Protein 7MIE (pdb70)

Organism: Borreliella burgdorferi (strain ATCC 35210 / DSM 4680 / CIP 102532 / B31) (NCBI:txid224326)

InterPro domains:
  IPR046853 PilZN3 domain [PF20424] (5-139)

B-factor: mean 35.63, std 13.35, range [17.63, 86.75]

Sequence (242 aa):
LLSRKIRDYGAKYRGKEIKMSTEINSSFLNLRNTIEMRIGSYTAFGVIYSISMDSLKLIFQEDTVLPALAKNKNLGSSIQLKKNSDSKSSAAFFPFLSVKLLSASSAYSSLNKEYNLLLTLEFLSPAPEEIAIKVGKLLDLKLGQNQRIHERIIIDKDSIRKLKIDSDKAFIKFNGAKHKCLIKDLSYGGALVISSAIDLIFSFEFIEIFIEGKSKSLSVVFALGIAFDEDKIPLEYTMLIHDYFN

Structure (mmCIF, N/CA/C/O backbone):
data_7MIE
#
_entry.id   7MIE
#
_cell.length_a   63.699
_cell.length_b   36.861
_cell.length_c   64.905
_cell.angle_alpha   90.000
_cell.angle_beta   113.900
_cell.angle_gamma   90.000
#
_symmetry.space_group_name_H-M   'P 1 21 1'
#
loop_
_entity.id
_entity.type
_entity.pdbx_description
1 polymer PlzA
2 non-polymer "9,9'-[(2R,3R,3aS,5S,7aR,9R,10R,10aS,12S,14aR)-3,5,10,12-tetrahydroxy-5,12-dioxidooctahydro-2H,7H-difuro[3,2-d:3',2'-j][1,3,7,9,2,8]tetraoxadiphosphacyclododecine-2,9-diyl]bis(2-amino-1,9-dihydro-6H-purin-6-one)"
3 non-polymer 'CHLORIDE ION'
4 non-polymer DI(HYDROXYETHYL)ETHER
5 non-polymer 1,2-ETHANEDIOL
6 water water
#
loop_
_atom_site.group_PDB
_atom_site.id
_atom_site.type_symbol
_atom_site.label_atom_id
_atom_site.label_alt_id
_atom_site.label_comp_id
_atom_site.label_asym_id
_atom_site.label_entity_id
_atom_site.label_seq_id
_atom_site.pdbx_PDB_ins_code
_atom_site.Cartn_x
_atom_site.Cartn_y
_atom_site.Cartn_z
_atom_site.occupancy
_atom_site.B_iso_or_equiv
_atom_site.auth_seq_id
_atom_site.auth_comp_id
_atom_site.auth_asym_id
_atom_site.auth_atom_id
_atom_site.pdbx_PDB_model_num
ATOM 1 N N . LEU A 1 25 ? 15.714 2.421 49.583 1.00 54.25 2 LEU A N 1
ATOM 2 C CA . LEU A 1 25 ? 16.973 2.271 48.770 1.00 56.94 2 LEU A CA 1
ATOM 3 C C . LEU A 1 25 ? 16.599 1.822 47.356 1.00 53.44 2 LEU A C 1
ATOM 4 O O . LEU A 1 25 ? 16.829 2.541 46.385 1.00 46.84 2 LEU A O 1
ATOM 9 N N . LEU A 1 26 ? 16.029 0.615 47.251 1.00 53.60 3 LEU A N 1
ATOM 10 C CA . LEU A 1 26 ? 15.397 0.189 46.011 1.00 46.93 3 LEU A CA 1
ATOM 11 C C . LEU A 1 26 ? 14.177 1.073 45.760 1.00 44.29 3 LEU A C 1
ATOM 12 O O . LEU A 1 26 ? 13.983 1.560 44.643 1.00 38.08 3 LEU A O 1
ATOM 17 N N . SER A 1 27 ? 13.386 1.285 46.826 1.00 39.72 4 SER A N 1
ATOM 18 C CA . SER A 1 27 ? 12.252 2.194 46.822 1.00 40.52 4 SER A CA 1
ATOM 19 C C . SER A 1 27 ? 12.681 3.586 46.367 1.00 36.49 4 SER A C 1
ATOM 20 O O . SER A 1 27 ? 11.968 4.236 45.594 1.00 36.18 4 SER A O 1
ATOM 23 N N . ARG A 1 28 ? 13.851 4.005 46.854 1.00 34.66 5 ARG A N 1
ATOM 24 C CA . ARG A 1 28 ? 14.332 5.342 46.566 1.00 34.87 5 ARG A CA 1
ATOM 25 C C . ARG A 1 28 ? 14.711 5.445 45.098 1.00 31.79 5 ARG A C 1
ATOM 26 O O . ARG A 1 28 ? 14.366 6.429 44.461 1.00 29.89 5 ARG A O 1
ATOM 34 N N . LYS A 1 29 ? 15.433 4.436 44.592 1.00 30.41 6 LYS A N 1
ATOM 35 C CA . LYS A 1 29 ? 15.791 4.403 43.186 1.00 28.57 6 LYS A CA 1
ATOM 36 C C . LYS A 1 29 ? 14.542 4.402 42.321 1.00 25.73 6 LYS A C 1
ATOM 37 O O . LYS A 1 29 ? 14.518 5.084 41.301 1.00 25.81 6 LYS A O 1
ATOM 43 N N . ILE A 1 30 ? 13.499 3.663 42.735 1.00 25.58 7 ILE A N 1
ATOM 44 C CA . ILE A 1 30 ? 12.271 3.622 41.941 1.00 25.73 7 ILE A CA 1
ATOM 45 C C . ILE A 1 30 ? 11.562 4.978 41.938 1.00 24.42 7 ILE A C 1
ATOM 46 O O . ILE A 1 30 ? 11.065 5.388 40.895 1.00 26.15 7 ILE A O 1
ATOM 51 N N . ARG A 1 31 ? 11.593 5.705 43.067 1.00 26.32 8 ARG A N 1
ATOM 52 C CA . ARG A 1 31 ? 11.041 7.059 43.147 1.00 28.48 8 ARG A CA 1
ATOM 53 C C . ARG A 1 31 ? 11.813 8.013 42.228 1.00 27.35 8 ARG A C 1
ATOM 54 O O . ARG A 1 31 ? 11.197 8.824 41.533 1.00 27.25 8 ARG A O 1
ATOM 62 N N . ASP A 1 32 ? 13.154 7.902 42.211 1.00 25.14 9 ASP A N 1
ATOM 63 C CA . ASP A 1 32 ? 13.967 8.733 41.312 1.00 25.82 9 ASP A CA 1
ATOM 64 C C . ASP A 1 32 ? 13.619 8.462 39.845 1.00 23.94 9 ASP A C 1
ATOM 65 O O . ASP A 1 32 ? 13.445 9.371 39.042 1.00 25.29 9 ASP A O 1
ATOM 70 N N . TYR A 1 33 ? 13.475 7.175 39.468 1.00 22.98 10 TYR A N 1
ATOM 71 C CA . TYR A 1 33 ? 13.123 6.846 38.099 1.00 23.22 10 TYR A CA 1
ATOM 72 C C . TYR A 1 33 ? 11.722 7.343 37.728 1.00 23.07 10 TYR A C 1
ATOM 73 O O . TYR A 1 33 ? 11.526 7.808 36.615 1.00 22.92 10 TYR A O 1
ATOM 82 N N . GLY A 1 34 ? 10.765 7.266 38.665 1.00 24.11 11 GLY A N 1
ATOM 83 C CA . GLY A 1 34 ? 9.411 7.802 38.530 1.00 25.05 11 GLY A CA 1
ATOM 84 C C . GLY A 1 34 ? 9.400 9.279 38.151 1.00 27.33 11 GLY A C 1
ATOM 85 O O . GLY A 1 34 ? 8.683 9.708 37.230 1.00 27.40 11 GLY A O 1
ATOM 86 N N . ALA A 1 35 ? 10.277 10.037 38.820 1.00 25.80 12 ALA A N 1
ATOM 87 C CA . ALA A 1 35 ? 10.337 11.477 38.568 1.00 26.06 12 ALA A CA 1
ATOM 88 C C . ALA A 1 35 ? 11.028 11.741 37.241 1.00 26.52 12 ALA A C 1
ATOM 89 O O . ALA A 1 35 ? 10.540 12.509 36.423 1.00 29.76 12 ALA A O 1
ATOM 91 N N . LYS A 1 36 ? 12.144 11.048 37.000 1.00 25.35 13 LYS A N 1
ATOM 92 C CA . LYS A 1 36 ? 12.974 11.267 35.829 1.00 26.07 13 LYS A CA 1
ATOM 93 C C . LYS A 1 36 ? 12.197 10.926 34.561 1.00 27.76 13 LYS A C 1
ATOM 94 O O . LYS A 1 36 ? 12.367 11.598 33.546 1.00 28.24 13 LYS A O 1
ATOM 100 N N . TYR A 1 37 ? 11.360 9.878 34.622 1.00 26.27 14 TYR A N 1
ATOM 101 C CA . TYR A 1 37 ? 10.773 9.320 33.396 1.00 25.73 14 TYR A CA 1
ATOM 102 C C . TYR A 1 37 ? 9.270 9.517 33.328 1.00 27.38 14 TYR A C 1
ATOM 103 O O . TYR A 1 37 ? 8.540 8.758 32.668 1.00 25.93 14 TYR A O 1
ATOM 112 N N . ARG A 1 38 ? 8.795 10.561 34.002 1.00 29.20 15 ARG A N 1
ATOM 113 C CA . ARG A 1 38 ? 7.370 10.843 33.970 1.00 30.56 15 ARG A CA 1
ATOM 114 C C . ARG A 1 38 ? 6.976 11.047 32.512 1.00 28.61 15 ARG A C 1
ATOM 115 O O . ARG A 1 38 ? 7.663 11.729 31.743 1.00 29.11 15 ARG A O 1
ATOM 123 N N . GLY A 1 39 ? 5.923 10.323 32.104 1.00 28.09 16 GLY A N 1
ATOM 124 C CA . GLY A 1 39 ? 5.379 10.469 30.767 1.00 27.94 16 GLY A CA 1
ATOM 125 C C . GLY A 1 39 ? 6.034 9.561 29.720 1.00 28.93 16 GLY A C 1
ATOM 126 O O . GLY A 1 39 ? 5.648 9.584 28.548 1.00 30.36 16 GLY A O 1
ATOM 127 N N . LYS A 1 40 ? 7.038 8.778 30.131 1.00 24.30 17 LYS A N 1
ATOM 128 C CA . LYS A 1 40 ? 7.761 7.926 29.195 1.00 22.78 17 LYS A CA 1
ATOM 129 C C . LYS A 1 40 ? 7.323 6.477 29.335 1.00 22.46 17 LYS A C 1
ATOM 130 O O . LYS A 1 40 ? 6.751 6.118 30.347 1.00 25.30 17 LYS A O 1
ATOM 136 N N . GLU A 1 41 ? 7.535 5.662 28.298 1.00 21.93 18 GLU 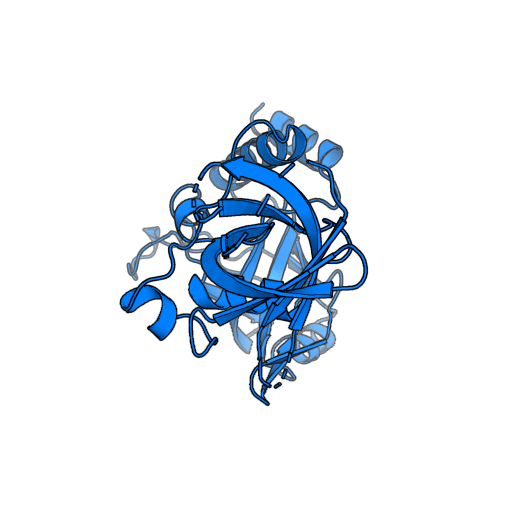A N 1
ATOM 137 C CA . GLU A 1 41 ? 7.034 4.294 28.355 1.00 20.19 18 GLU A CA 1
ATOM 138 C C . GLU A 1 41 ? 7.962 3.346 27.605 1.00 21.63 18 GLU A C 1
ATOM 139 O O . GLU A 1 41 ? 8.744 3.773 26.743 1.00 21.16 18 GLU A O 1
ATOM 145 N N . ILE A 1 42 ? 7.780 2.029 27.854 1.00 19.88 19 ILE A N 1
ATOM 146 C CA . ILE A 1 42 ? 8.440 1.002 27.071 1.00 19.76 19 ILE A CA 1
ATOM 147 C C . ILE A 1 42 ? 7.345 0.143 26.438 1.00 19.12 19 ILE A C 1
ATOM 148 O O . ILE A 1 42 ? 6.505 -0.412 27.150 1.00 20.78 19 ILE A O 1
ATOM 153 N N . LYS A 1 43 ? 7.332 0.109 25.096 1.00 19.31 20 LYS A N 1
ATOM 154 C CA . LYS A 1 43 ? 6.391 -0.743 24.355 1.00 19.57 20 LYS A CA 1
ATOM 155 C C . LYS A 1 43 ? 6.750 -2.213 24.530 1.00 21.16 20 LYS A C 1
ATOM 156 O O . LYS A 1 43 ? 7.920 -2.579 24.569 1.00 21.57 20 LYS A O 1
ATOM 162 N N . MET A 1 44 ? 5.718 -3.089 24.598 1.00 20.55 21 MET A N 1
ATOM 163 C CA . MET A 1 44 ? 5.974 -4.494 24.889 1.00 21.37 21 MET A CA 1
ATOM 164 C C . MET A 1 44 ? 6.368 -5.277 23.634 1.00 22.08 21 MET A C 1
ATOM 165 O O . MET A 1 44 ? 5.896 -5.013 22.525 1.00 23.74 21 MET A O 1
ATOM 170 N N . SER A 1 45 ? 7.277 -6.244 23.825 1.00 20.61 22 SER A N 1
ATOM 171 C CA . SER A 1 45 ? 7.675 -7.224 22.815 1.00 22.24 22 SER A CA 1
ATOM 172 C C . SER A 1 45 ? 8.072 -8.496 23.559 1.00 23.48 22 SER A C 1
ATOM 173 O O . SER A 1 45 ? 8.212 -8.476 24.790 1.00 24.67 22 SER A O 1
ATOM 176 N N . THR A 1 46 ? 8.235 -9.599 22.815 1.00 23.85 23 THR A N 1
ATOM 177 C CA . THR A 1 46 ? 8.567 -10.892 23.395 1.00 24.99 23 THR A CA 1
ATOM 178 C C . THR A 1 46 ? 9.767 -10.788 24.345 1.00 24.30 23 THR A C 1
ATOM 179 O O . THR A 1 46 ? 9.719 -11.307 25.474 1.00 23.85 23 THR A O 1
ATOM 183 N N . GLU A 1 47 ? 10.854 -10.153 23.879 1.00 25.24 24 GLU A N 1
ATOM 184 C CA . GLU A 1 47 ? 12.056 -10.039 24.686 1.00 26.11 24 GLU A CA 1
ATOM 185 C C . GLU A 1 47 ? 11.843 -9.181 25.939 1.00 25.43 24 GLU A C 1
ATOM 186 O O . GLU A 1 47 ? 12.439 -9.492 26.972 1.00 25.03 24 GLU A O 1
ATOM 192 N N . ILE A 1 48 ? 11.006 -8.138 25.861 1.00 23.27 25 ILE A N 1
ATOM 193 C CA . ILE A 1 48 ? 10.725 -7.327 27.040 1.00 24.03 25 ILE A CA 1
ATOM 194 C C . ILE A 1 48 ? 9.947 -8.162 28.064 1.00 23.08 25 ILE A C 1
ATOM 195 O O . ILE A 1 48 ? 10.266 -8.160 29.244 1.00 23.33 25 ILE A O 1
ATOM 200 N N . ASN A 1 49 ? 8.919 -8.879 27.602 1.00 23.32 26 ASN A N 1
ATOM 201 C CA . ASN A 1 49 ? 8.137 -9.709 28.509 1.00 24.19 26 ASN A CA 1
ATOM 202 C C . ASN A 1 49 ? 9.022 -10.754 29.184 1.00 22.29 26 ASN A C 1
ATOM 203 O O . ASN A 1 49 ? 8.849 -11.005 30.365 1.00 20.48 26 ASN A O 1
ATOM 208 N N . SER A 1 50 ? 9.950 -11.335 28.429 1.00 23.74 27 SER A N 1
ATOM 209 C CA A SER A 1 50 ? 10.892 -12.326 28.947 0.50 22.80 27 SER A CA 1
ATOM 210 C CA B SER A 1 50 ? 10.865 -12.338 28.961 0.50 22.79 27 SER A CA 1
ATOM 211 C C . SER A 1 50 ? 11.772 -11.722 30.036 1.00 22.70 27 SER A C 1
ATOM 212 O O . SER A 1 50 ? 11.940 -12.294 31.122 1.00 22.60 27 SER A O 1
ATOM 217 N N . PHE A 1 51 ? 12.370 -10.561 29.734 1.00 21.02 28 PHE A N 1
ATOM 218 C CA . PHE A 1 51 ? 13.209 -9.879 30.712 1.00 20.68 28 PHE A CA 1
ATOM 219 C C . PHE A 1 51 ? 12.462 -9.552 31.999 1.00 20.97 28 PHE A C 1
ATOM 220 O O . PHE A 1 51 ? 12.954 -9.794 33.120 1.00 22.00 28 PHE A O 1
ATOM 228 N N . LEU A 1 52 ? 11.242 -8.965 31.842 1.00 19.70 29 LEU A N 1
ATOM 229 C CA . LEU A 1 52 ? 10.480 -8.534 33.010 1.00 21.02 29 LEU A CA 1
ATOM 230 C C . LEU A 1 52 ? 9.807 -9.722 33.705 1.00 22.74 29 LEU A C 1
ATOM 231 O O . LEU A 1 52 ? 9.375 -9.545 34.833 1.00 23.91 29 LEU A O 1
ATOM 236 N N . ASN A 1 53 ? 9.756 -10.900 33.057 1.00 22.21 30 ASN A N 1
ATOM 237 C CA . ASN A 1 53 ? 8.988 -12.047 33.554 1.00 22.47 30 ASN A CA 1
ATOM 238 C C . ASN A 1 53 ? 7.538 -11.602 33.803 1.00 23.94 30 ASN A C 1
ATOM 239 O O . ASN A 1 53 ? 6.990 -11.793 34.890 1.00 23.45 30 ASN A O 1
ATOM 244 N N . LEU A 1 54 ? 6.939 -11.049 32.757 1.00 21.95 31 LEU A N 1
ATOM 245 C CA . LEU A 1 54 ? 5.578 -10.541 32.872 1.00 23.86 31 LEU A CA 1
ATOM 246 C C . LEU A 1 54 ? 4.810 -11.013 31.645 1.00 25.80 31 LEU A C 1
ATOM 247 O O . LEU A 1 54 ? 5.263 -10.834 30.518 1.00 29.12 31 LEU A O 1
ATOM 252 N N . ARG A 1 55 ? 3.697 -11.762 31.864 1.00 25.64 32 ARG A N 1
ATOM 253 C CA . ARG A 1 55 ? 2.824 -12.191 30.777 1.00 27.21 32 ARG A CA 1
ATOM 254 C C . ARG A 1 55 ? 2.158 -10.939 30.182 1.00 25.53 32 ARG A C 1
ATOM 255 O O . ARG A 1 55 ? 1.881 -9.975 30.887 1.00 23.95 32 ARG A O 1
ATOM 263 N N . ASN A 1 56 ? 1.880 -10.968 28.887 1.00 24.77 33 ASN A N 1
ATOM 264 C CA . ASN A 1 56 ? 1.365 -9.774 28.251 1.00 26.54 33 ASN A CA 1
ATOM 265 C C . ASN A 1 56 ? -0.155 -9.704 28.392 1.00 26.61 33 ASN A C 1
ATOM 266 O O . ASN A 1 56 ? -0.735 -8.694 28.080 1.00 25.68 33 ASN A O 1
ATOM 271 N N . THR A 1 57 ? -0.771 -10.799 28.826 1.00 26.65 34 THR A N 1
ATOM 272 C CA . THR A 1 57 ? -2.209 -10.852 29.038 1.00 27.70 34 THR A CA 1
ATOM 273 C C . THR A 1 57 ? -2.463 -10.461 30.480 1.00 26.76 34 THR A C 1
ATOM 274 O O . THR A 1 57 ? -1.726 -10.832 31.387 1.00 29.02 34 THR A O 1
ATOM 278 N N . ILE A 1 58 ? -3.552 -9.713 30.726 1.00 25.78 35 ILE A N 1
ATOM 279 C CA . ILE A 1 58 ? -3.759 -9.233 32.068 1.00 24.54 35 ILE A CA 1
ATOM 280 C C . ILE A 1 58 ? -5.273 -9.197 32.338 1.00 25.09 35 ILE A C 1
ATOM 281 O O . ILE A 1 58 ? -6.011 -8.747 31.482 1.00 26.75 35 ILE A O 1
ATOM 286 N N . GLU A 1 59 ? -5.655 -9.515 33.574 1.00 25.53 36 GLU A N 1
ATOM 287 C CA . GLU A 1 59 ? -7.060 -9.459 33.983 1.00 24.15 36 GLU A CA 1
ATOM 288 C C . GLU A 1 59 ? -7.359 -8.150 34.702 1.00 25.43 36 GLU A C 1
ATOM 289 O O . GLU A 1 59 ? -6.623 -7.743 35.620 1.00 25.25 36 GLU A O 1
ATOM 295 N N . MET A 1 60 ? -8.449 -7.468 34.306 1.00 23.19 37 MET A N 1
ATOM 296 C CA . MET A 1 60 ? -8.934 -6.316 35.039 1.00 24.15 37 MET A CA 1
ATOM 297 C C . MET A 1 60 ? -10.235 -6.689 35.756 1.00 25.54 37 MET A C 1
ATOM 298 O O . MET A 1 60 ? -11.081 -7.315 35.130 1.00 25.65 37 MET A O 1
ATOM 303 N N . ARG A 1 61 ? -10.355 -6.313 37.038 1.00 23.45 38 ARG A N 1
ATOM 304 C CA . ARG A 1 61 ? -11.576 -6.516 37.800 1.00 26.31 38 ARG A CA 1
ATOM 305 C C . ARG A 1 61 ? -12.156 -5.174 38.210 1.00 28.06 38 ARG A C 1
ATOM 306 O O . ARG A 1 61 ? -11.444 -4.285 38.705 1.00 27.85 38 ARG A O 1
ATOM 314 N N . ILE A 1 62 ? -13.478 -5.048 38.011 1.00 27.20 39 ILE A N 1
ATOM 315 C CA . ILE A 1 62 ? -14.207 -3.838 38.375 1.00 27.46 39 ILE A CA 1
ATOM 316 C C . ILE A 1 62 ? -15.434 -4.310 39.134 1.00 29.04 39 ILE A C 1
ATOM 317 O O . ILE A 1 62 ? -16.434 -4.688 38.522 1.00 28.87 39 ILE A O 1
ATOM 322 N N . GLY A 1 63 ? -15.313 -4.367 40.464 1.00 29.87 40 GLY A N 1
ATOM 323 C CA . GLY A 1 63 ? -16.277 -5.115 41.256 1.00 32.16 40 GLY A CA 1
ATOM 324 C C . GLY A 1 63 ? -16.194 -6.601 40.908 1.00 30.81 40 GLY A C 1
ATOM 325 O O . GLY A 1 63 ? -15.119 -7.206 40.983 1.00 33.01 40 GLY A O 1
ATOM 326 N N . SER A 1 64 ? -17.332 -7.180 40.504 1.00 29.92 41 SER A N 1
ATOM 327 C CA . SER A 1 64 ? -17.296 -8.588 40.133 1.00 30.11 41 SER A CA 1
ATOM 328 C C . SER A 1 64 ? -17.174 -8.719 38.609 1.00 28.19 41 SER A C 1
ATOM 329 O O . SER A 1 64 ? -16.957 -9.821 38.110 1.00 28.46 41 SER A O 1
ATOM 332 N N . TYR A 1 65 ? -17.198 -7.586 37.893 1.00 27.14 42 TYR A N 1
ATOM 333 C CA . TYR A 1 65 ? -16.973 -7.610 36.459 1.00 24.59 42 TYR A CA 1
ATOM 334 C C . TYR A 1 65 ? -15.508 -7.931 36.175 1.00 24.87 42 TYR A C 1
ATOM 335 O O . TYR A 1 65 ? -14.622 -7.427 36.860 1.00 25.31 42 TYR A O 1
ATOM 344 N N . THR A 1 66 ? -15.262 -8.777 35.166 1.00 24.45 43 THR A N 1
ATOM 345 C CA . THR A 1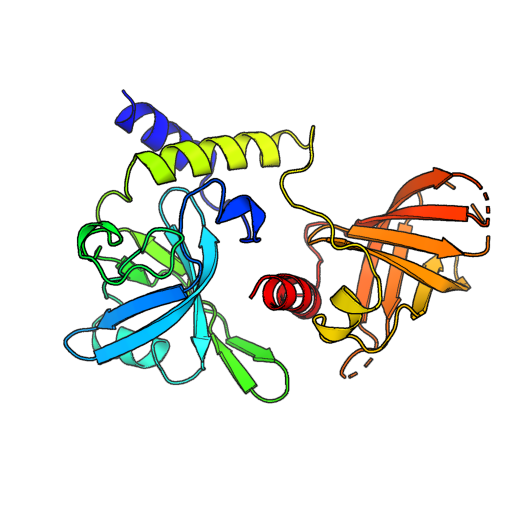 66 ? -13.878 -9.125 34.853 1.00 24.26 43 THR A CA 1
ATOM 346 C C . THR A 1 66 ? -13.647 -9.139 33.338 1.00 24.15 43 THR A C 1
ATOM 347 O O . THR A 1 66 ? -14.553 -9.497 32.564 1.00 24.32 43 THR A O 1
ATOM 351 N N . ALA A 1 67 ? -12.417 -8.757 32.898 1.00 23.31 44 ALA A N 1
ATOM 352 C CA . ALA A 1 67 ? -12.100 -8.815 31.481 1.00 23.52 44 ALA A CA 1
ATOM 353 C C . ALA A 1 67 ? -10.589 -8.961 31.318 1.00 23.73 44 ALA A C 1
ATOM 354 O O . ALA A 1 67 ? -9.843 -8.417 32.128 1.00 24.53 44 ALA A O 1
ATOM 356 N N . PHE A 1 68 ? -10.205 -9.641 30.228 1.00 23.32 45 PHE A N 1
ATOM 357 C CA . PHE A 1 68 ? -8.780 -9.774 29.921 1.00 24.71 45 PHE A CA 1
ATOM 358 C C . PHE A 1 68 ? -8.426 -8.785 28.827 1.00 25.88 45 PHE A C 1
ATOM 359 O O . PHE A 1 68 ? -9.128 -8.695 27.818 1.00 27.22 45 PHE A O 1
ATOM 367 N N . GLY A 1 69 ? -7.249 -8.149 28.982 1.00 25.10 46 GLY A N 1
ATOM 368 C CA . GLY A 1 69 ? -6.731 -7.287 27.926 1.00 25.39 46 GLY A CA 1
ATOM 369 C C . GLY A 1 69 ? -5.254 -7.612 27.702 1.00 24.88 46 GLY A C 1
ATOM 370 O O . GLY A 1 69 ? -4.805 -8.669 28.131 1.00 27.73 46 GLY A O 1
ATOM 371 N N . VAL A 1 70 ? -4.572 -6.743 26.959 1.00 21.24 47 VAL A N 1
ATOM 372 C CA . VAL A 1 70 ? -3.187 -7.026 26.603 1.00 21.18 47 VAL A CA 1
ATOM 373 C C . VAL A 1 70 ? -2.405 -5.755 26.934 1.00 19.64 47 VAL A C 1
ATOM 374 O O . VAL A 1 70 ? -2.882 -4.640 26.733 1.00 20.58 47 VAL A O 1
ATOM 378 N N . ILE A 1 71 ? -1.157 -5.924 27.404 1.00 20.09 48 ILE A N 1
ATOM 379 C CA . ILE A 1 71 ? -0.369 -4.747 27.721 1.00 19.08 48 ILE A CA 1
ATOM 380 C C . ILE A 1 71 ? 0.211 -4.202 26.423 1.00 21.00 48 ILE A C 1
ATOM 381 O O . ILE A 1 71 ? 0.852 -4.938 25.642 1.00 21.98 48 ILE A O 1
ATOM 386 N N . TYR A 1 72 ? 0.031 -2.891 26.244 1.00 17.63 49 TYR A N 1
ATOM 387 C CA . TYR A 1 72 ? 0.640 -2.181 25.125 1.00 19.19 49 TYR A CA 1
ATOM 388 C C . TYR A 1 72 ? 2.018 -1.623 25.525 1.00 18.97 49 TYR A C 1
ATOM 389 O O . TYR A 1 72 ? 2.991 -1.804 24.779 1.00 18.99 49 TYR A O 1
ATOM 398 N N . SER A 1 73 ? 2.083 -0.948 26.676 1.00 18.41 50 SER A N 1
ATOM 399 C CA . SER A 1 73 ? 3.362 -0.405 27.152 1.00 19.36 50 SER A CA 1
ATOM 400 C C . SER A 1 73 ? 3.333 -0.322 28.664 1.00 18.57 50 SER A C 1
ATOM 401 O O . SER A 1 73 ? 2.252 -0.386 29.262 1.00 19.37 50 SER A O 1
ATOM 404 N N . ILE A 1 74 ? 4.528 -0.153 29.244 1.00 18.83 51 ILE A N 1
ATOM 405 C CA . ILE A 1 74 ? 4.658 -0.055 30.688 1.00 19.50 51 ILE A CA 1
ATOM 406 C C . ILE A 1 74 ? 5.514 1.149 31.042 1.00 19.47 51 ILE A C 1
ATOM 407 O O . ILE A 1 74 ? 6.461 1.468 30.314 1.00 20.65 51 ILE A O 1
ATOM 412 N N . SER A 1 75 ? 5.206 1.750 32.197 1.00 19.76 52 SER A N 1
ATOM 413 C CA . SER A 1 75 ? 5.901 2.949 32.637 1.00 20.17 52 SER A CA 1
ATOM 414 C C . SER A 1 75 ? 6.234 2.770 34.118 1.00 20.63 52 SER A C 1
ATOM 415 O O . SER A 1 75 ? 6.038 1.689 34.672 1.00 22.02 52 SER A O 1
ATOM 418 N N . MET A 1 76 ? 6.832 3.797 34.761 1.00 21.66 53 MET A N 1
ATOM 419 C CA . MET A 1 76 ? 7.278 3.572 36.133 1.00 22.56 53 MET A CA 1
ATOM 420 C C . MET A 1 76 ? 6.126 3.396 37.117 1.00 25.80 53 MET A C 1
ATOM 421 O O . MET A 1 76 ? 6.261 2.652 38.105 1.00 28.37 53 MET A O 1
ATOM 426 N N . ASP A 1 77 ? 5.027 4.116 36.875 1.00 26.35 54 ASP A N 1
ATOM 427 C CA . ASP A 1 77 ? 3.945 3.973 37.842 1.00 29.11 54 ASP A CA 1
ATOM 428 C C . ASP A 1 77 ? 2.595 3.861 37.156 1.00 27.73 54 ASP A C 1
ATOM 429 O O . ASP A 1 77 ? 1.556 4.119 37.767 1.00 26.83 54 ASP A O 1
ATOM 434 N N . SER A 1 78 ? 2.624 3.420 35.900 1.00 24.24 55 SER A N 1
ATOM 435 C CA . SER A 1 78 ? 1.390 3.267 35.148 1.00 23.83 55 SER A CA 1
ATOM 436 C C . SER A 1 78 ? 1.689 2.296 34.025 1.00 24.02 55 SER A C 1
ATOM 437 O O . SER A 1 78 ? 2.856 1.962 33.799 1.00 22.23 55 SER A O 1
ATOM 440 N N . LEU A 1 79 ? 0.617 1.842 33.359 1.00 22.20 56 LEU A N 1
ATOM 441 C CA . LEU A 1 79 ? 0.798 1.060 32.156 1.00 22.16 56 LEU A CA 1
ATOM 442 C C . LEU A 1 79 ? -0.378 1.326 31.224 1.00 21.29 56 LEU A C 1
ATOM 443 O O . LEU A 1 79 ? -1.358 1.949 31.625 1.00 21.57 56 LEU A O 1
ATOM 448 N N . LYS A 1 80 ? -0.238 0.890 29.972 1.00 19.71 57 LYS A N 1
ATOM 449 C CA . LYS A 1 80 ? -1.290 1.088 28.988 1.00 20.47 57 LYS A CA 1
ATOM 450 C C . LYS A 1 80 ? -1.796 -0.283 28.547 1.00 20.00 57 LYS A C 1
ATOM 451 O O . LYS A 1 80 ? -1.012 -1.164 28.203 1.00 19.69 57 LYS A O 1
ATOM 457 N N . LEU A 1 81 ? -3.127 -0.415 28.545 1.00 18.82 58 LEU A N 1
ATOM 458 C CA . LEU A 1 81 ? -3.758 -1.701 28.253 1.00 20.33 58 LEU A CA 1
ATOM 459 C C . LEU A 1 81 ? -4.729 -1.551 27.091 1.00 20.84 58 LEU A C 1
ATOM 460 O O . LEU A 1 81 ? -5.416 -0.522 26.984 1.00 21.42 58 LEU A O 1
ATOM 465 N N . ILE A 1 82 ? -4.801 -2.616 26.266 1.00 20.36 59 ILE A N 1
ATOM 466 C CA . ILE A 1 82 ? -5.743 -2.685 25.149 1.00 20.98 59 ILE A CA 1
ATOM 467 C C . ILE A 1 82 ? -6.905 -3.595 25.530 1.00 20.47 59 ILE A C 1
ATOM 468 O O . ILE A 1 82 ? -6.714 -4.755 25.959 1.00 20.65 59 ILE A O 1
ATOM 473 N N . PHE A 1 83 ? -8.118 -3.046 25.310 1.00 20.32 60 PHE A N 1
ATOM 474 C CA . PHE A 1 83 ? -9.346 -3.835 25.429 1.00 21.65 60 PHE A CA 1
ATOM 475 C C . PHE A 1 83 ? -10.231 -3.600 24.213 1.00 21.61 60 PHE A C 1
ATOM 476 O O . PHE A 1 83 ? -10.172 -2.550 23.568 1.00 22.50 60 PHE A O 1
ATOM 484 N N . GLN A 1 84 ? -11.154 -4.543 23.984 1.00 23.35 61 GLN A N 1
ATOM 485 C CA . GLN A 1 84 ? -12.195 -4.270 22.990 1.00 25.54 61 GLN A CA 1
ATOM 486 C C . GLN A 1 84 ? -13.031 -3.072 23.439 1.00 24.72 61 GLN A C 1
ATOM 487 O O . GLN A 1 84 ? -13.215 -2.846 24.622 1.00 24.56 61 GLN A O 1
ATOM 493 N N . GLU A 1 85 ? -13.566 -2.329 22.481 1.00 26.29 62 GLU A N 1
ATOM 494 C CA . GLU A 1 85 ? -14.438 -1.202 22.798 1.00 28.55 62 GLU A CA 1
ATOM 495 C C . GLU A 1 85 ? -15.698 -1.708 23.510 1.00 29.07 62 GLU A C 1
ATOM 496 O O . GLU A 1 85 ? -16.106 -2.850 23.280 1.00 27.87 62 GLU A O 1
ATOM 502 N N . ASP A 1 86 ? -16.316 -0.843 24.346 1.00 28.17 63 ASP A N 1
ATOM 503 C CA . ASP A 1 86 ? -17.607 -1.109 24.984 1.00 29.52 63 ASP A CA 1
ATOM 504 C C . ASP A 1 86 ? -17.508 -2.261 25.983 1.00 29.44 63 ASP A C 1
ATOM 505 O O . ASP A 1 86 ? -18.469 -3.012 26.153 1.00 30.58 63 ASP A O 1
ATOM 510 N N . THR A 1 87 ? -16.340 -2.438 26.624 1.00 27.65 64 THR A N 1
ATOM 511 C CA . THR A 1 87 ? -16.148 -3.430 27.684 1.00 27.09 64 THR A CA 1
ATOM 512 C C . THR A 1 87 ? -15.713 -2.699 28.966 1.00 27.70 64 THR A C 1
ATOM 513 O O . THR A 1 87 ? -16.567 -2.194 29.724 1.00 29.33 64 THR A O 1
ATOM 517 N N . VAL A 1 88 ? -14.393 -2.523 29.138 1.00 26.61 65 VAL A N 1
ATOM 518 C CA . VAL A 1 88 ? -13.812 -2.027 30.374 1.00 25.83 65 VAL A CA 1
ATOM 519 C C . VAL A 1 88 ? -14.103 -0.537 30.529 1.00 24.68 65 VAL A C 1
ATOM 520 O O . VAL A 1 88 ? -14.330 -0.061 31.634 1.00 25.78 65 VAL A O 1
ATOM 524 N N . LEU A 1 89 ? -14.104 0.207 29.420 1.00 25.11 66 LEU A N 1
ATOM 525 C CA . LEU A 1 89 ? -14.085 1.661 29.544 1.00 26.69 66 LEU A CA 1
ATOM 526 C C . LEU A 1 89 ? -15.401 2.130 30.178 1.00 26.85 66 LEU A C 1
ATOM 527 O O . LEU A 1 89 ? -15.367 2.830 31.184 1.00 27.56 66 LEU A O 1
ATOM 532 N N . PRO A 1 90 ? -16.589 1.711 29.682 1.00 27.41 67 PRO A N 1
ATOM 533 C CA . PRO A 1 90 ? -17.835 2.059 30.353 1.00 28.21 67 PRO A CA 1
ATOM 534 C C . PRO A 1 90 ? -17.985 1.445 31.756 1.00 30.19 67 PRO A C 1
ATOM 535 O O . PRO A 1 90 ? -18.585 2.066 32.646 1.00 30.35 67 PRO A O 1
ATOM 539 N N . ALA A 1 91 ? -17.478 0.218 31.952 1.00 27.74 68 ALA A N 1
ATOM 540 C CA . ALA A 1 91 ? -17.534 -0.385 33.283 1.00 27.33 68 ALA A CA 1
ATOM 541 C C . ALA A 1 91 ? -16.757 0.465 34.284 1.00 26.62 68 ALA A C 1
ATOM 542 O O . ALA A 1 91 ? -17.169 0.625 35.434 1.00 26.29 68 ALA A O 1
ATOM 544 N N . LEU A 1 92 ? -15.597 0.990 33.866 1.00 24.98 69 LEU A N 1
ATOM 545 C CA . LEU A 1 92 ? -14.797 1.812 34.777 1.00 24.45 69 LEU A CA 1
ATOM 546 C C . LEU A 1 92 ? -15.560 3.083 35.127 1.00 26.51 69 LEU A C 1
ATOM 547 O O . LEU A 1 92 ? -15.493 3.512 36.266 1.00 25.29 69 LEU A O 1
ATOM 552 N N . ALA A 1 93 ? -16.258 3.657 34.138 1.00 27.34 70 ALA A N 1
ATOM 553 C CA . ALA A 1 93 ? -16.976 4.909 34.371 1.00 29.83 70 ALA A CA 1
ATOM 554 C C . ALA A 1 93 ? -18.028 4.722 35.447 1.00 32.43 70 ALA A C 1
ATOM 555 O O . ALA A 1 93 ? -18.284 5.652 36.198 1.00 35.85 70 ALA A O 1
ATOM 557 N N . LYS A 1 94 ? -18.625 3.525 35.508 1.00 31.53 71 LYS A N 1
ATOM 558 C CA . LYS A 1 94 ? -19.663 3.254 36.493 1.00 34.27 71 LYS A CA 1
ATOM 559 C C . LYS A 1 94 ? -19.045 3.098 37.885 1.00 35.70 71 LYS A C 1
ATOM 560 O O . LYS A 1 94 ? -19.728 3.179 38.901 1.00 35.29 71 LYS A O 1
ATOM 566 N N . ASN A 1 95 ? -17.732 2.873 37.946 1.00 30.55 72 ASN A N 1
ATOM 567 C CA . ASN A 1 95 ? -17.072 2.649 39.219 1.00 29.81 72 ASN A CA 1
ATOM 568 C C . ASN A 1 95 ? -16.102 3.799 39.533 1.00 27.89 72 ASN A C 1
ATOM 569 O O . ASN A 1 95 ? -15.076 3.576 40.164 1.00 28.47 72 ASN A O 1
ATOM 574 N N . LYS A 1 96 ? -16.396 5.018 39.052 1.00 28.87 73 LYS A N 1
ATOM 575 C CA . LYS A 1 96 ? -15.645 6.226 39.351 1.00 29.78 73 LYS A CA 1
ATOM 576 C C . LYS A 1 96 ? -14.211 6.063 38.827 1.00 27.43 73 LYS A C 1
ATOM 577 O O . LYS A 1 96 ? -13.282 6.607 39.401 1.00 27.15 73 LYS A O 1
ATOM 583 N N . ASN A 1 97 ? -14.080 5.332 37.726 1.00 27.51 74 ASN A N 1
ATOM 584 C CA . ASN A 1 97 ? -12.801 5.157 37.023 1.00 26.17 74 ASN A CA 1
ATOM 585 C C . ASN A 1 97 ? -11.717 4.485 37.869 1.00 27.25 74 ASN A C 1
ATOM 586 O O . ASN A 1 97 ? -10.513 4.689 37.632 1.00 28.29 74 ASN A O 1
ATOM 591 N N . LEU A 1 98 ? -12.126 3.579 38.761 1.00 25.61 75 LEU A N 1
ATOM 592 C CA . LEU A 1 98 ? -11.223 2.756 39.544 1.00 26.83 75 LEU A CA 1
ATOM 593 C C . LEU A 1 98 ? -11.456 1.296 39.200 1.00 26.23 75 LEU A C 1
ATOM 594 O O . LEU A 1 98 ? -12.571 0.867 38.933 1.00 25.98 75 LEU A O 1
ATOM 599 N N . GLY A 1 99 ? -10.387 0.512 39.278 1.00 26.68 76 GLY A N 1
ATOM 600 C CA . GLY A 1 99 ? -10.475 -0.933 39.134 1.00 25.74 76 GLY A CA 1
ATOM 601 C C . GLY A 1 99 ? -9.224 -1.577 39.721 1.00 27.90 76 GLY A C 1
ATOM 602 O O . GLY A 1 99 ? -8.491 -0.946 40.485 1.00 27.20 76 GLY A O 1
ATOM 603 N N . SER A 1 100 ? -9.014 -2.857 39.410 1.00 26.40 77 SER A N 1
ATOM 604 C CA A SER A 1 100 ? -7.833 -3.540 39.915 0.50 26.41 77 SER A CA 1
ATOM 605 C CA B SER A 1 100 ? -7.822 -3.525 39.904 0.50 25.77 77 SER A CA 1
ATOM 606 C C . SER A 1 100 ? -7.330 -4.485 38.832 1.00 24.96 77 SER A C 1
ATOM 607 O O . SER A 1 100 ? -8.123 -5.040 38.077 1.00 24.39 77 SER A O 1
ATOM 612 N N . ILE A 1 101 ? -6.009 -4.686 38.759 1.00 22.62 78 ILE A N 1
ATOM 613 C CA . ILE A 1 101 ? -5.458 -5.553 37.747 1.00 23.58 78 ILE A CA 1
ATOM 614 C C . ILE A 1 101 ? -4.525 -6.566 38.389 1.00 23.41 78 ILE A C 1
ATOM 615 O O . ILE A 1 101 ? -3.883 -6.267 39.427 1.00 24.23 78 ILE A O 1
ATOM 620 N N . GLN A 1 102 ? -4.462 -7.726 37.727 1.00 22.73 79 GLN A N 1
ATOM 621 C CA . GLN A 1 102 ? -3.581 -8.784 38.193 1.00 25.06 79 GLN A CA 1
ATOM 622 C C . GLN A 1 102 ? -2.467 -9.090 37.193 1.00 25.83 79 GLN A C 1
ATOM 623 O O . GLN A 1 102 ? -2.694 -9.679 36.137 1.00 27.40 79 GLN A O 1
ATOM 629 N N . LEU A 1 103 ? -1.247 -8.664 37.536 1.00 26.09 80 LEU A N 1
ATOM 630 C CA . LEU A 1 103 ? -0.092 -9.022 36.727 1.00 26.87 80 LEU A CA 1
ATOM 631 C C . LEU A 1 103 ? 0.254 -10.484 36.989 1.00 26.12 80 LEU A C 1
ATOM 632 O O . LEU A 1 103 ? 0.150 -10.957 38.113 1.00 28.00 80 LEU A O 1
ATOM 637 N N . LYS A 1 104 ? 0.666 -11.183 35.936 1.00 26.42 81 LYS A N 1
ATOM 638 C CA . LYS A 1 104 ? 1.115 -12.560 36.116 1.00 26.80 81 LYS A CA 1
ATOM 639 C C . LYS A 1 104 ? 2.513 -12.729 35.527 1.00 25.91 81 LYS A C 1
ATOM 640 O O . LYS A 1 104 ? 2.878 -12.050 34.564 1.00 25.30 81 LYS A O 1
ATOM 646 N N . LYS A 1 105 ? 3.263 -13.650 36.127 1.00 27.71 82 LYS A N 1
ATOM 647 C CA . LYS A 1 105 ? 4.592 -13.965 35.594 1.00 28.14 82 LYS A CA 1
ATOM 648 C C . LYS A 1 105 ? 4.515 -14.665 34.229 1.00 29.51 82 LYS A C 1
ATOM 649 O O . LYS A 1 105 ? 3.471 -15.146 33.793 1.00 31.55 82 LYS A O 1
ATOM 655 N N . ASN A 1 106 ? 5.651 -14.713 33.524 1.00 27.24 83 ASN A N 1
ATOM 656 C CA . ASN A 1 106 ? 5.632 -15.009 32.103 1.00 34.56 83 ASN A CA 1
ATOM 657 C C . ASN A 1 106 ? 5.640 -16.518 31.864 1.00 39.74 83 ASN A C 1
ATOM 658 O O . ASN A 1 106 ? 6.607 -17.065 31.332 1.00 44.71 83 ASN A O 1
ATOM 663 N N . SER A 1 107 ? 4.516 -17.176 32.169 1.00 46.28 84 SER A N 1
ATOM 664 C CA . SER A 1 107 ? 4.391 -18.618 32.019 1.00 50.77 84 SER A CA 1
ATOM 665 C C . SER A 1 107 ? 2.916 -18.976 31.845 1.00 51.74 84 SER A C 1
ATOM 666 O O . SER A 1 107 ? 2.055 -18.099 31.914 1.00 51.60 84 SER A O 1
ATOM 669 N N . ASP A 1 108 ? 2.636 -20.269 31.630 1.00 56.12 85 ASP A N 1
ATOM 670 C CA . ASP A 1 108 ? 1.279 -20.772 31.477 1.00 59.50 85 ASP A CA 1
ATOM 671 C C . ASP A 1 108 ? 0.776 -21.381 32.787 1.00 61.08 85 ASP A C 1
ATOM 672 O O . ASP A 1 108 ? -0.319 -21.943 32.837 1.00 61.52 85 ASP A O 1
ATOM 677 N N . SER A 1 109 ? 1.574 -21.246 33.850 1.00 59.79 86 SER A N 1
ATOM 678 C CA . SER A 1 109 ? 1.234 -21.799 35.150 1.00 56.61 86 SER A CA 1
ATOM 679 C C . SER A 1 109 ? -0.105 -21.246 35.628 1.00 55.43 86 SER A C 1
ATOM 680 O O . SER A 1 109 ? -0.460 -20.090 35.356 1.00 52.23 86 SER A O 1
ATOM 683 N N . LYS A 1 110 ? -0.820 -22.094 36.373 1.00 51.37 87 LYS A N 1
ATOM 684 C CA . LYS A 1 110 ? -2.093 -21.732 36.974 1.00 52.69 87 LYS A CA 1
ATOM 685 C C . LYS A 1 110 ? -1.942 -21.696 38.491 1.00 52.53 87 LYS A C 1
ATOM 686 O O . LYS A 1 110 ? -2.914 -21.492 39.222 1.00 50.04 87 LYS A O 1
ATOM 692 N N . SER A 1 111 ? -0.705 -21.904 38.953 1.00 51.57 88 SER A N 1
ATOM 693 C CA . SER A 1 111 ? -0.410 -21.869 40.372 1.00 57.44 88 SER A CA 1
ATOM 694 C C . SER A 1 111 ? -0.486 -20.429 40.876 1.00 58.29 88 SER A C 1
ATOM 695 O O . SER A 1 111 ? -0.259 -19.484 40.118 1.00 58.92 88 SER A O 1
ATOM 698 N N . SER A 1 112 ? -0.803 -20.298 42.169 1.00 59.41 89 SER A N 1
ATOM 699 C CA . SER A 1 112 ? -0.870 -19.041 42.898 1.00 62.32 89 SER A CA 1
ATOM 700 C C . SER A 1 112 ? 0.448 -18.278 42.774 1.00 60.50 89 SER A C 1
ATOM 701 O O . SER A 1 112 ? 0.467 -17.044 42.790 1.00 61.74 89 SER A O 1
ATOM 704 N N . ALA A 1 113 ? 1.546 -19.037 42.659 1.00 57.81 90 ALA A N 1
ATOM 705 C CA . ALA A 1 113 ? 2.901 -18.510 42.670 1.00 56.50 90 ALA A CA 1
ATOM 706 C C . ALA A 1 113 ? 3.210 -17.710 41.401 1.00 54.79 90 ALA A C 1
ATOM 707 O O . ALA A 1 113 ? 4.201 -16.980 41.374 1.00 53.51 90 ALA A O 1
ATOM 709 N N . ALA A 1 114 ? 2.389 -17.865 40.348 1.00 48.87 91 ALA A N 1
ATOM 710 C CA . ALA A 1 114 ? 2.653 -17.188 39.083 1.00 44.90 91 ALA A CA 1
ATOM 711 C C . ALA A 1 114 ? 2.026 -15.796 39.083 1.00 41.56 91 ALA A C 1
ATOM 712 O O . ALA A 1 114 ? 2.269 -15.037 38.157 1.00 38.47 91 ALA A O 1
ATOM 714 N N . PHE A 1 115 ? 1.255 -15.465 40.131 1.00 43.11 92 PHE A N 1
ATOM 715 C CA . PHE A 1 115 ? 0.438 -14.255 40.131 1.00 45.81 92 PHE A CA 1
ATOM 716 C C . PHE A 1 115 ? 0.911 -13.258 41.192 1.00 46.22 92 PHE A C 1
ATOM 717 O O . PHE A 1 115 ? 1.229 -13.627 42.322 1.00 49.18 92 PHE A O 1
ATOM 725 N N . PHE A 1 116 ? 0.912 -11.963 40.849 1.00 41.52 93 PHE A N 1
ATOM 726 C CA . PHE A 1 116 ? 1.030 -10.952 41.890 1.00 40.47 93 PHE A CA 1
ATOM 727 C C . PHE A 1 116 ? -0.360 -10.700 42.470 1.00 39.05 93 PHE A C 1
ATOM 728 O O . PHE A 1 116 ? -1.338 -10.946 41.773 1.00 39.00 93 PHE A O 1
ATOM 736 N N . PRO A 1 117 ? -0.500 -10.198 43.721 1.00 39.54 94 PRO A N 1
ATOM 737 C CA . PRO A 1 117 ? -1.796 -9.734 44.226 1.00 36.40 94 PRO A CA 1
ATOM 738 C C . PRO A 1 117 ? -2.426 -8.713 43.285 1.00 36.67 94 PRO A C 1
ATOM 739 O O . PRO A 1 117 ? -1.704 -7.966 42.615 1.00 37.95 94 PRO A O 1
ATOM 743 N N . PHE A 1 118 ? -3.774 -8.688 43.240 1.00 33.67 95 PHE A N 1
ATOM 744 C CA . PHE A 1 118 ? -4.494 -7.650 42.501 1.00 31.51 95 PHE A CA 1
ATOM 745 C C . PHE A 1 118 ? -4.007 -6.292 42.991 1.00 32.45 95 PHE A C 1
ATOM 746 O O . PHE A 1 118 ? -3.810 -6.120 44.186 1.00 34.20 95 PHE A O 1
ATOM 754 N N . LEU A 1 119 ? -3.786 -5.339 42.071 1.00 30.36 96 LEU A N 1
ATOM 755 C CA . LEU A 1 119 ? -3.363 -3.997 42.444 1.00 29.63 96 LEU A CA 1
ATOM 756 C C . LEU A 1 119 ? -4.414 -2.983 41.990 1.00 28.86 96 LEU A C 1
ATOM 757 O O . LEU A 1 119 ? -4.825 -3.014 40.821 1.00 26.01 96 LEU A O 1
ATOM 762 N N . SER A 1 120 ? -4.728 -2.027 42.883 1.00 27.74 97 SER A N 1
ATOM 763 C CA . SER A 1 120 ? -5.659 -0.944 42.587 1.00 26.78 97 SER A CA 1
ATOM 764 C C . SER A 1 120 ? -5.078 0.012 41.546 1.00 25.47 97 SER A C 1
ATOM 765 O O . SER A 1 120 ? -3.898 0.406 41.652 1.00 25.49 97 SER A O 1
ATOM 768 N N . VAL A 1 121 ? -5.914 0.388 40.562 1.00 23.68 98 VAL A N 1
ATOM 769 C CA . VAL A 1 121 ? -5.533 1.355 39.530 1.00 23.63 98 VAL A CA 1
ATOM 770 C C . VAL A 1 121 ? -6.626 2.401 39.320 1.00 24.78 98 VAL A C 1
ATOM 771 O O . VAL A 1 121 ? -7.806 2.204 39.684 1.00 24.59 98 VAL A O 1
ATOM 775 N N . LYS A 1 122 ? -6.239 3.530 38.719 1.00 25.13 99 LYS A N 1
ATOM 776 C CA . LYS A 1 122 ? -7.213 4.541 38.329 1.00 27.52 99 LYS A CA 1
ATOM 777 C C . LYS A 1 122 ? -6.960 4.912 36.871 1.00 25.65 99 LYS A C 1
ATOM 778 O O . LYS A 1 122 ? -5.803 4.952 36.406 1.00 24.97 99 LYS A O 1
ATOM 784 N N . LEU A 1 123 ? -8.044 5.166 36.144 1.00 24.30 100 LEU A N 1
ATOM 785 C CA . LEU A 1 123 ? -7.925 5.496 34.735 1.00 23.50 100 LEU A CA 1
ATOM 786 C C . LEU A 1 123 ? -7.451 6.942 34.599 1.00 24.69 100 LEU A C 1
ATOM 787 O O . LEU A 1 123 ? -8.107 7.847 35.113 1.00 25.67 100 LEU A O 1
ATOM 792 N N . LEU A 1 124 ? -6.372 7.165 33.841 1.00 23.63 101 LEU A N 1
ATOM 793 C CA . LEU A 1 124 ? -5.895 8.531 33.610 1.00 25.33 101 LEU A CA 1
ATOM 794 C C . LEU A 1 124 ? -6.382 9.087 32.278 1.00 25.72 101 LEU A C 1
ATOM 795 O O . LEU A 1 124 ? -6.618 10.305 32.166 1.00 28.26 101 LEU A O 1
ATOM 800 N N . SER A 1 125 ? -6.429 8.235 31.252 1.00 23.20 102 SER A N 1
ATOM 801 C CA . SER A 1 125 ? -6.728 8.653 29.899 1.00 23.27 102 SER A CA 1
ATOM 802 C C . SER A 1 125 ? -7.148 7.428 29.107 1.00 21.45 102 SER A C 1
ATOM 803 O O . SER A 1 125 ? -6.820 6.317 29.530 1.00 21.40 102 SER A O 1
ATOM 806 N N . ALA A 1 126 ? -7.831 7.632 27.967 1.00 21.21 103 ALA A N 1
ATOM 807 C CA . ALA A 1 126 ? -8.223 6.559 27.066 1.00 21.79 103 ALA A CA 1
ATOM 808 C C . ALA A 1 126 ? -8.318 7.107 25.649 1.00 22.56 103 ALA A C 1
ATOM 809 O O . ALA A 1 126 ? -8.609 8.305 25.447 1.00 23.56 103 ALA A O 1
ATOM 811 N N . SER A 1 127 ? -7.988 6.244 24.687 1.00 22.41 104 SER A N 1
ATOM 812 C CA A SER A 1 127 ? -8.216 6.572 23.292 0.60 22.93 104 SER A CA 1
ATOM 813 C CA B SER A 1 127 ? -8.144 6.534 23.272 0.40 23.96 104 SER A CA 1
ATOM 814 C C . SER A 1 127 ? -8.991 5.457 22.617 1.00 24.90 104 SER A C 1
ATOM 815 O O . SER A 1 127 ? -9.105 4.332 23.148 1.00 23.87 104 SER A O 1
ATOM 820 N N . ALA A 1 128 ? -9.501 5.777 21.420 1.00 24.51 105 ALA A N 1
ATOM 821 C CA . ALA A 1 128 ? -10.228 4.800 20.625 1.00 25.58 105 ALA A CA 1
ATOM 822 C C . ALA A 1 128 ? -9.566 4.636 19.252 1.00 29.21 105 ALA A C 1
ATOM 823 O O . ALA A 1 128 ? -9.152 5.634 18.656 1.00 32.02 105 ALA A O 1
ATOM 825 N N . TYR A 1 129 ? -9.459 3.401 18.760 1.00 29.66 106 TYR A N 1
ATOM 826 C CA . TYR A 1 129 ? -8.896 3.145 17.426 1.00 32.99 106 TYR A CA 1
ATOM 827 C C . TYR A 1 129 ? -9.507 1.873 16.843 1.00 35.42 106 TYR A C 1
ATOM 828 O O . TYR A 1 129 ? -10.126 1.098 17.586 1.00 32.48 106 TYR A O 1
ATOM 837 N N . SER A 1 130 ? -9.240 1.622 15.541 1.00 37.56 107 SER A N 1
ATOM 838 C CA . SER A 1 130 ? -9.739 0.462 14.798 1.00 42.26 107 SER A CA 1
ATOM 839 C C . SER A 1 130 ? -8.641 -0.500 14.355 1.00 45.72 107 SER A C 1
ATOM 840 O O . SER A 1 130 ? -7.536 -0.084 14.044 1.00 43.00 107 SER A O 1
ATOM 843 N N . SER A 1 131 ? -9.015 -1.786 14.258 1.00 49.35 108 SER A N 1
ATOM 844 C CA . SER A 1 131 ? -8.158 -2.828 13.713 1.00 52.25 108 SER A CA 1
ATOM 845 C C . SER A 1 131 ? -9.027 -3.922 13.100 1.00 54.76 108 SER A C 1
ATOM 846 O O . SER A 1 131 ? -9.806 -4.568 13.803 1.00 52.47 108 SER A O 1
ATOM 849 N N . LEU A 1 132 ? -8.929 -4.069 11.772 1.00 54.98 109 LEU A N 1
ATOM 850 C CA . LEU A 1 132 ? -9.558 -5.170 11.071 1.00 56.80 109 LEU A CA 1
ATOM 851 C C . LEU A 1 132 ? -11.069 -5.156 11.302 1.00 58.22 109 LEU A C 1
ATOM 852 O O . LEU A 1 132 ? -11.662 -6.214 11.514 1.00 60.11 109 LEU A O 1
ATOM 857 N N . ASN A 1 133 ? -11.677 -3.960 11.262 1.00 57.37 110 ASN A N 1
ATOM 858 C CA . ASN A 1 133 ? -13.116 -3.764 11.425 1.00 56.50 110 ASN A CA 1
ATOM 859 C C . ASN A 1 133 ? -13.563 -4.044 12.857 1.00 55.21 110 ASN A C 1
ATOM 860 O O . ASN A 1 133 ? -14.756 -4.192 13.116 1.00 54.21 110 ASN A O 1
ATOM 865 N N . LYS A 1 134 ? -12.607 -4.121 13.786 1.00 50.27 111 LYS A N 1
ATOM 866 C CA . LYS A 1 134 ? -12.943 -4.234 15.195 1.00 45.99 111 LYS A CA 1
ATOM 867 C C . LYS A 1 134 ? -12.403 -2.995 15.910 1.00 39.21 111 LYS A C 1
ATOM 868 O O . LYS A 1 134 ? -11.336 -2.485 15.573 1.00 37.04 111 LYS A O 1
ATOM 874 N N . GLU A 1 135 ? -13.147 -2.542 16.917 1.00 38.90 112 GLU A N 1
ATOM 875 C CA . GLU A 1 135 ? -12.801 -1.310 17.607 1.00 35.69 112 GLU A CA 1
ATOM 876 C C . GLU A 1 135 ? -12.217 -1.651 18.967 1.00 29.96 112 GLU A C 1
ATOM 877 O O . GLU A 1 135 ? -12.666 -2.589 19.632 1.00 29.17 112 GLU A O 1
ATOM 883 N N . TYR A 1 136 ? -11.258 -0.814 19.380 1.00 26.98 113 TYR A N 1
ATOM 884 C CA . TYR A 1 136 ? -10.505 -1.037 20.600 1.00 25.32 113 TYR A CA 1
ATOM 885 C C . TYR A 1 136 ? -10.356 0.263 21.364 1.00 22.58 113 TYR A C 1
ATOM 886 O O . TYR A 1 136 ? -10.456 1.365 20.808 1.00 24.31 113 TYR A O 1
ATOM 895 N N . ASN A 1 137 ? -10.073 0.115 22.667 1.00 22.64 114 ASN A N 1
ATOM 896 C CA . ASN A 1 137 ? -9.637 1.248 23.477 1.00 21.58 114 ASN A CA 1
ATOM 897 C C . ASN A 1 137 ? -8.246 0.955 24.027 1.00 22.04 114 ASN A C 1
ATOM 898 O O . ASN A 1 137 ? -7.932 -0.179 24.389 1.00 22.19 114 ASN A O 1
ATOM 903 N N . LEU A 1 138 ? -7.456 2.032 24.120 1.00 21.53 115 LEU A N 1
ATOM 904 C CA . LEU A 1 138 ? -6.141 1.978 24.778 1.00 21.70 115 LEU A CA 1
ATOM 905 C C . LEU A 1 138 ? -6.282 2.802 26.058 1.00 20.79 115 LEU A C 1
ATOM 906 O O . LEU A 1 138 ? -6.607 3.998 25.983 1.00 24.15 115 LEU A O 1
ATOM 911 N N A LEU A 1 139 ? -6.089 2.176 27.231 0.50 21.09 116 LEU A N 1
ATOM 912 N N B LEU A 1 139 ? -6.093 2.156 27.204 0.50 20.97 116 LEU A N 1
ATOM 913 C CA A LEU A 1 139 ? -6.353 2.785 28.536 0.50 20.74 116 LEU A CA 1
ATOM 914 C CA B LEU A 1 139 ? -6.298 2.814 28.481 0.50 20.69 116 LEU A CA 1
ATOM 915 C C A LEU A 1 139 ? -5.057 2.996 29.310 0.50 20.78 116 LEU A C 1
ATOM 916 C C B LEU A 1 139 ? -4.942 3.082 29.117 0.50 20.98 116 LEU A C 1
ATOM 917 O O A LEU A 1 139 ? -4.388 2.001 29.623 0.50 19.15 116 LEU A O 1
ATOM 918 O O B LEU A 1 139 ? -4.056 2.246 29.072 0.50 20.85 116 LEU A O 1
ATOM 927 N N . THR A 1 140 ? -4.813 4.247 29.738 1.00 19.95 117 THR A N 1
ATOM 928 C CA . THR A 1 140 ? -3.667 4.516 30.596 1.00 20.84 117 THR A CA 1
ATOM 929 C C . THR A 1 140 ? -4.147 4.397 32.037 1.00 21.26 117 THR A C 1
ATOM 930 O O . THR A 1 140 ? -5.080 5.133 32.433 1.00 21.42 117 THR A O 1
ATOM 934 N N . LEU A 1 141 ? -3.538 3.493 32.793 1.00 21.03 118 LEU A N 1
ATOM 935 C CA . LEU A 1 141 ? -3.950 3.173 34.150 1.00 22.07 118 LEU A CA 1
ATOM 936 C C . LEU A 1 141 ? -2.782 3.425 35.100 1.00 23.74 118 LEU A C 1
ATOM 937 O O . LEU A 1 141 ? -1.701 2.870 34.899 1.00 24.61 118 LEU A O 1
ATOM 942 N N . GLU A 1 142 ? -3.053 4.179 36.173 1.00 25.02 119 GLU A N 1
ATOM 943 C CA . GLU A 1 142 ? -2.038 4.464 37.174 1.00 25.21 119 GLU A CA 1
ATOM 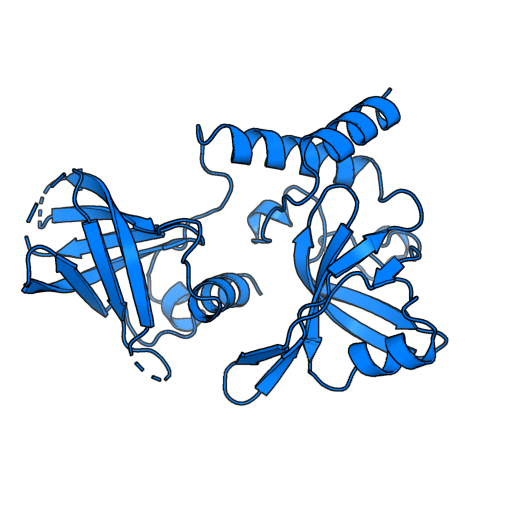944 C C . GLU A 1 142 ? -2.197 3.524 38.371 1.00 25.11 119 GLU A C 1
ATOM 945 O O . GLU A 1 142 ? -3.300 3.322 38.877 1.00 24.79 119 GLU A O 1
ATOM 951 N N . PHE A 1 143 ? -1.074 2.970 38.852 1.00 23.94 120 PHE A N 1
ATOM 952 C CA . PHE A 1 143 ? -1.010 2.165 40.061 1.00 27.29 120 PHE A CA 1
ATOM 953 C C . PHE A 1 143 ? -1.286 3.044 41.283 1.00 28.84 120 PHE A C 1
ATOM 954 O O . PHE A 1 143 ? -0.629 4.050 41.489 1.00 30.88 120 PHE A O 1
ATOM 962 N N . LEU A 1 144 ? -2.267 2.671 42.093 1.00 28.40 121 LEU A N 1
ATOM 963 C CA . LEU A 1 144 ? -2.573 3.415 43.310 1.00 33.23 121 LEU A CA 1
ATOM 964 C C . LEU A 1 144 ? -1.766 2.923 44.523 1.00 36.84 121 LEU A C 1
ATOM 965 O O . LEU A 1 144 ? -1.737 3.576 45.562 1.00 42.44 121 LEU A O 1
ATOM 970 N N . SER A 1 145 ? -1.167 1.749 44.420 1.00 40.47 122 SER A N 1
ATOM 971 C CA . SER A 1 145 ? -0.152 1.355 45.383 1.00 45.08 122 SER A CA 1
ATOM 972 C C . SER A 1 145 ? 1.059 0.890 44.587 1.00 47.50 122 SER A C 1
ATOM 973 O O . SER A 1 145 ? 0.942 0.681 43.386 1.00 48.51 122 SER A O 1
ATOM 976 N N . PRO A 1 146 ? 2.244 0.747 45.218 1.00 49.28 123 PRO A N 1
ATOM 977 C CA . PRO A 1 146 ? 3.445 0.269 44.522 1.00 47.85 123 PRO A CA 1
ATOM 978 C C . PRO A 1 146 ? 3.257 -0.935 43.594 1.00 46.79 123 PRO A C 1
ATOM 979 O O . PRO A 1 146 ? 2.774 -1.991 44.000 1.00 43.63 123 PRO A O 1
ATOM 983 N N . ALA A 1 147 ? 3.670 -0.767 42.327 1.00 45.81 124 ALA A N 1
ATOM 984 C CA . ALA A 1 147 ? 3.933 -1.898 41.465 1.00 40.66 124 ALA A CA 1
ATOM 985 C C . ALA A 1 147 ? 5.023 -2.756 42.104 1.00 40.10 124 ALA A C 1
ATOM 986 O O . ALA A 1 147 ? 5.826 -2.268 42.903 1.00 37.32 124 ALA A O 1
ATOM 988 N N . PRO A 1 148 ? 5.105 -4.060 41.758 1.00 37.96 125 PRO A N 1
ATOM 989 C CA . PRO A 1 148 ? 6.173 -4.918 42.264 1.00 33.96 125 PRO A CA 1
ATOM 990 C C . PRO A 1 148 ? 7.541 -4.296 41.983 1.00 32.57 125 PRO A C 1
ATOM 991 O O . PRO A 1 148 ? 7.827 -3.933 40.848 1.00 29.46 125 PRO A O 1
ATOM 995 N N . GLU A 1 149 ? 8.384 -4.214 43.012 1.00 31.04 126 GLU A N 1
ATOM 996 C CA . GLU A 1 149 ? 9.636 -3.485 42.870 1.00 30.79 126 GLU A CA 1
ATOM 997 C C . GLU A 1 149 ? 10.571 -4.146 41.857 1.00 30.45 126 GLU A C 1
ATOM 998 O O . GLU A 1 149 ? 11.288 -3.423 41.172 1.00 27.87 126 GLU A O 1
ATOM 1004 N N . GLU A 1 150 ? 10.553 -5.497 41.746 1.00 30.11 127 GLU A N 1
ATOM 1005 C CA . GLU A 1 150 ? 11.422 -6.215 40.819 1.00 32.79 127 GLU A CA 1
ATOM 1006 C C . GLU A 1 150 ? 11.126 -5.797 39.373 1.00 29.35 127 GLU A C 1
ATOM 1007 O O . GLU A 1 150 ? 12.057 -5.618 38.578 1.00 32.24 127 GLU A O 1
ATOM 1013 N N . ILE A 1 151 ? 9.845 -5.482 39.092 1.00 26.09 128 ILE A N 1
ATOM 1014 C CA . ILE A 1 151 ? 9.463 -5.048 37.752 1.00 25.16 128 ILE A CA 1
ATOM 1015 C C . ILE A 1 151 ? 9.816 -3.568 37.562 1.00 22.26 128 ILE A C 1
ATOM 1016 O O . ILE A 1 151 ? 10.435 -3.217 36.562 1.00 22.04 128 ILE A O 1
ATOM 1021 N N . ALA A 1 152 ? 9.464 -2.729 38.539 1.00 22.86 129 ALA A N 1
ATOM 1022 C CA . ALA A 1 152 ? 9.720 -1.290 38.467 1.00 23.38 129 ALA A CA 1
ATOM 1023 C C . ALA A 1 152 ? 11.200 -0.947 38.205 1.00 23.70 129 ALA A C 1
ATOM 1024 O O . ALA A 1 152 ? 11.520 -0.106 37.364 1.00 22.30 129 ALA A O 1
ATOM 1026 N N . ILE A 1 153 ? 12.130 -1.596 38.914 1.00 22.09 130 ILE A N 1
ATOM 1027 C CA . ILE A 1 153 ? 13.550 -1.294 38.741 1.00 24.06 130 ILE A CA 1
ATOM 1028 C C . ILE A 1 153 ? 14.028 -1.682 37.337 1.00 22.84 130 ILE A C 1
ATOM 1029 O O . ILE A 1 153 ? 14.797 -0.953 36.714 1.00 22.68 130 ILE A O 1
ATOM 1034 N N . LYS A 1 154 ? 13.456 -2.763 36.765 1.00 21.89 131 LYS A N 1
ATOM 1035 C CA . LYS A 1 154 ? 13.847 -3.157 35.423 1.00 21.80 131 LYS A CA 1
ATOM 1036 C C . LYS A 1 154 ? 13.255 -2.221 34.370 1.00 20.51 131 LYS A C 1
ATOM 1037 O O . LYS A 1 154 ? 13.912 -1.931 33.378 1.00 20.91 131 LYS A O 1
ATOM 1043 N N . VAL A 1 155 ? 12.060 -1.693 34.637 1.00 19.70 132 VAL A N 1
ATOM 1044 C CA . VAL A 1 155 ? 11.470 -0.749 33.684 1.00 19.68 132 VAL A CA 1
ATOM 1045 C C . VAL A 1 155 ? 12.329 0.518 33.687 1.00 19.63 132 VAL A C 1
ATOM 1046 O O . VAL A 1 155 ? 12.614 1.098 32.631 1.00 19.28 132 VAL A O 1
ATOM 1050 N N . GLY A 1 156 ? 12.807 0.911 34.875 1.00 20.05 133 GLY A N 1
ATOM 1051 C CA . GLY A 1 156 ? 13.679 2.086 34.920 1.00 20.69 133 GLY A CA 1
ATOM 1052 C C . GLY A 1 156 ? 14.981 1.869 34.148 1.00 20.93 133 G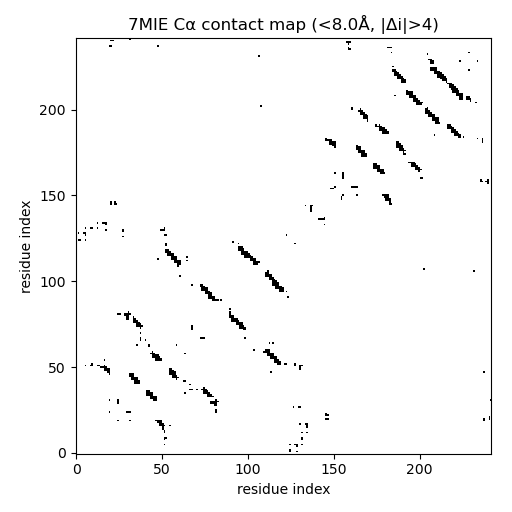LY A C 1
ATOM 1053 O O . GLY A 1 156 ? 15.415 2.752 33.388 1.00 20.26 133 GLY A O 1
ATOM 1054 N N . LYS A 1 157 ? 15.532 0.664 34.239 1.00 22.06 134 LYS A N 1
ATOM 1055 C CA . LYS A 1 157 ? 16.743 0.371 33.480 1.00 22.72 134 LYS A CA 1
ATOM 1056 C C . LYS A 1 157 ? 16.487 0.413 31.976 1.00 22.00 134 LYS A C 1
ATOM 1057 O O . LYS A 1 157 ? 17.336 0.865 31.193 1.00 23.25 134 LYS A O 1
ATOM 1063 N N . LEU A 1 158 ? 15.332 -0.103 31.542 1.00 20.73 135 LEU A N 1
ATOM 1064 C CA . LEU A 1 158 ? 14.962 -0.026 30.133 1.00 20.11 135 LEU A CA 1
ATOM 1065 C C . LEU A 1 158 ? 14.746 1.417 29.696 1.00 20.39 135 LEU A C 1
ATOM 1066 O O . LEU A 1 158 ? 15.144 1.782 28.579 1.00 21.77 135 LEU A O 1
ATOM 1071 N N . LEU A 1 159 ? 14.172 2.258 30.575 1.00 20.14 136 LEU A N 1
ATOM 1072 C CA . LEU A 1 159 ? 14.003 3.665 30.217 1.00 19.88 136 LEU A CA 1
ATOM 1073 C C . LEU A 1 159 ? 15.367 4.386 30.129 1.00 20.97 136 LEU A C 1
ATOM 1074 O O . LEU A 1 159 ? 15.535 5.202 29.248 1.00 20.65 136 LEU A O 1
ATOM 1079 N N . ASP A 1 160 ? 16.336 4.032 30.971 1.00 21.56 137 ASP A N 1
ATOM 1080 C CA . ASP A 1 160 ? 17.681 4.572 30.823 1.00 23.98 137 ASP A CA 1
ATOM 1081 C C . ASP A 1 160 ? 18.251 4.238 29.452 1.00 22.56 137 ASP A C 1
ATOM 1082 O O . ASP A 1 160 ? 18.835 5.101 28.802 1.00 23.99 137 ASP A O 1
ATOM 1087 N N . LEU A 1 161 ? 18.056 3.007 29.009 1.00 22.65 138 LEU A N 1
ATOM 1088 C CA . LEU A 1 161 ? 18.563 2.600 27.694 1.00 23.78 138 LEU A CA 1
ATOM 1089 C C . LEU A 1 161 ? 17.820 3.326 26.576 1.00 22.41 138 LEU A C 1
ATOM 1090 O O . LEU A 1 161 ? 18.433 3.753 25.596 1.00 23.13 138 LEU A O 1
ATOM 1095 N N . LYS A 1 162 ? 16.495 3.473 26.720 1.00 22.08 139 LYS A N 1
ATOM 1096 C CA . LYS A 1 162 ? 15.753 4.226 25.721 1.00 21.84 139 LYS A CA 1
ATOM 1097 C C . LYS A 1 162 ? 16.220 5.673 25.640 1.00 23.23 139 LYS A C 1
ATOM 1098 O O . LYS A 1 162 ? 16.355 6.200 24.525 1.00 24.13 139 LYS A O 1
ATOM 1104 N N . LEU A 1 163 ? 16.473 6.317 26.787 1.00 22.63 140 LEU A N 1
ATOM 1105 C CA . LEU A 1 163 ? 16.959 7.701 26.801 1.00 25.62 140 LEU A CA 1
ATOM 1106 C C . LEU A 1 163 ? 18.316 7.820 26.091 1.00 23.61 140 LEU A C 1
ATOM 1107 O O . LEU A 1 163 ? 18.558 8.772 25.357 1.00 24.77 140 LEU A O 1
ATOM 1112 N N . GLY A 1 164 ? 19.198 6.870 26.349 1.00 23.71 141 GLY A N 1
ATOM 1113 C CA . GLY A 1 164 ? 20.547 6.954 25.812 1.00 23.01 141 GLY A CA 1
ATOM 1114 C C . GLY A 1 164 ? 20.625 6.785 24.296 1.00 23.06 141 GLY A C 1
ATOM 1115 O O . GLY A 1 164 ? 21.523 7.345 23.672 1.00 22.99 141 GLY A O 1
ATOM 1116 N N . GLN A 1 165 ? 19.753 5.934 23.707 1.00 21.76 142 GLN A N 1
ATOM 1117 C CA . GLN A 1 165 ? 19.820 5.734 22.257 1.00 23.34 142 GLN A CA 1
ATOM 1118 C C . GLN A 1 165 ? 21.180 5.209 21.811 1.00 24.11 142 GLN A C 1
ATOM 1119 O O . GLN A 1 165 ? 21.679 5.570 20.742 1.00 25.56 142 GLN A O 1
ATOM 1125 N N . ASN A 1 166 ? 21.795 4.397 22.677 1.00 21.14 143 ASN A N 1
ATOM 1126 C CA . ASN A 1 166 ? 23.119 3.858 22.430 1.00 22.97 143 ASN A CA 1
ATOM 1127 C C . ASN A 1 166 ? 23.051 2.404 21.969 1.00 24.48 143 ASN A C 1
ATOM 1128 O O . ASN A 1 166 ? 23.991 1.939 21.330 1.00 28.79 143 ASN A O 1
ATOM 1133 N N . GLN A 1 167 ? 22.010 1.677 22.387 1.00 25.21 144 GLN A N 1
ATOM 1134 C CA . GLN A 1 167 ? 21.844 0.286 21.952 1.00 26.50 144 GLN A CA 1
ATOM 1135 C C . GLN A 1 167 ? 20.360 0.040 21.702 1.00 25.11 144 GLN A C 1
ATOM 1136 O O . GLN A 1 167 ? 19.518 0.855 22.084 1.00 25.88 144 GLN A O 1
ATOM 1142 N N . ARG A 1 168 ? 20.044 -1.125 21.110 1.00 25.67 145 ARG A N 1
ATOM 1143 C CA . ARG A 1 168 ? 18.658 -1.470 20.822 1.00 27.07 145 ARG A CA 1
ATOM 1144 C C . ARG A 1 168 ? 17.968 -1.933 22.095 1.00 27.74 145 ARG A C 1
ATOM 1145 O O . ARG A 1 168 ? 18.585 -2.596 22.901 1.00 28.95 145 ARG A O 1
ATOM 1153 N N . ILE A 1 169 ? 16.677 -1.635 22.249 1.00 30.90 146 ILE A N 1
ATOM 1154 C CA . ILE A 1 169 ? 15.980 -2.288 23.357 1.00 33.15 146 ILE A CA 1
ATOM 1155 C C . ILE A 1 169 ? 15.004 -3.359 22.857 1.00 33.95 146 ILE A C 1
ATOM 1156 O O . ILE A 1 169 ? 14.664 -4.275 23.606 1.00 35.68 146 ILE A O 1
ATOM 1161 N N . HIS A 1 170 ? 14.533 -3.222 21.622 1.00 28.74 147 HIS A N 1
ATOM 1162 C CA . HIS A 1 170 ? 13.641 -4.224 21.052 1.00 32.11 147 HIS A CA 1
ATOM 1163 C C . HIS A 1 170 ? 14.308 -5.083 19.981 1.00 31.76 147 HIS A C 1
ATOM 1164 O O . HIS A 1 170 ? 15.180 -4.639 19.220 1.00 30.97 147 HIS A O 1
ATOM 1171 N N . GLU A 1 171 ? 13.783 -6.306 19.863 1.00 31.59 148 GLU A N 1
ATOM 1172 C CA . GLU A 1 171 ? 14.117 -7.170 18.743 1.00 29.85 148 GLU A CA 1
ATOM 1173 C C . GLU A 1 171 ? 13.550 -6.561 17.453 1.00 29.73 148 GLU A C 1
ATOM 1174 O O . GLU A 1 171 ? 12.590 -5.783 17.415 1.00 29.34 148 GLU A O 1
ATOM 1180 N N . ARG A 1 172 ? 14.222 -6.924 16.378 1.00 27.89 149 ARG A N 1
ATOM 1181 C CA . ARG A 1 172 ? 13.766 -6.605 15.044 1.00 25.39 149 ARG A CA 1
ATOM 1182 C C . ARG A 1 172 ? 13.183 -7.879 14.458 1.00 25.06 149 ARG A C 1
ATOM 1183 O O . ARG A 1 172 ? 13.679 -8.989 14.723 1.00 28.34 149 ARG A O 1
ATOM 1191 N N . ILE A 1 173 ? 12.103 -7.718 13.697 1.00 22.99 150 ILE A N 1
ATOM 1192 C CA . ILE A 1 173 ? 11.423 -8.852 13.086 1.00 23.57 150 ILE A CA 1
ATOM 1193 C C . ILE A 1 173 ? 12.026 -9.101 11.709 1.00 25.41 150 ILE A C 1
ATOM 1194 O O . ILE A 1 173 ? 11.866 -8.277 10.818 1.00 24.89 150 ILE A O 1
ATOM 1199 N N . ILE A 1 174 ? 12.692 -10.256 11.512 1.00 25.63 151 ILE A N 1
ATOM 1200 C CA . ILE A 1 174 ? 13.250 -10.578 10.204 1.00 27.71 151 ILE A CA 1
ATOM 1201 C C . ILE A 1 174 ? 12.132 -11.104 9.326 1.00 27.93 151 ILE A C 1
ATOM 1202 O O . ILE A 1 174 ? 11.383 -11.976 9.764 1.00 30.02 151 ILE A O 1
ATOM 1207 N N . ILE A 1 175 ? 12.034 -10.581 8.098 1.00 27.60 152 ILE A N 1
ATOM 1208 C CA . ILE A 1 175 ? 10.945 -10.934 7.196 1.00 30.07 152 ILE A CA 1
ATOM 1209 C C . ILE A 1 175 ? 11.280 -12.261 6.527 1.00 30.02 152 ILE A C 1
ATOM 1210 O O . ILE A 1 175 ? 12.294 -12.355 5.861 1.00 32.82 152 ILE A O 1
ATOM 1215 N N . ASP A 1 176 ? 10.435 -13.259 6.749 1.00 30.45 153 ASP A N 1
ATOM 1216 C CA . ASP A 1 176 ? 10.628 -14.575 6.153 1.00 34.07 153 ASP A CA 1
ATOM 1217 C C . ASP A 1 176 ? 9.257 -15.237 6.094 1.00 34.61 153 ASP A C 1
ATOM 1218 O O . ASP A 1 176 ? 8.267 -14.609 6.439 1.00 33.09 153 ASP A O 1
ATOM 1223 N N . LYS A 1 177 ? 9.201 -16.488 5.599 1.00 38.11 154 LYS A N 1
ATOM 1224 C CA . LYS A 1 177 ? 7.941 -17.202 5.463 1.00 41.89 154 LYS A CA 1
ATOM 1225 C C . LYS A 1 177 ? 7.155 -17.228 6.772 1.00 38.49 154 LYS A C 1
ATOM 1226 O O . LYS A 1 177 ? 5.951 -17.015 6.751 1.00 46.02 154 LYS A O 1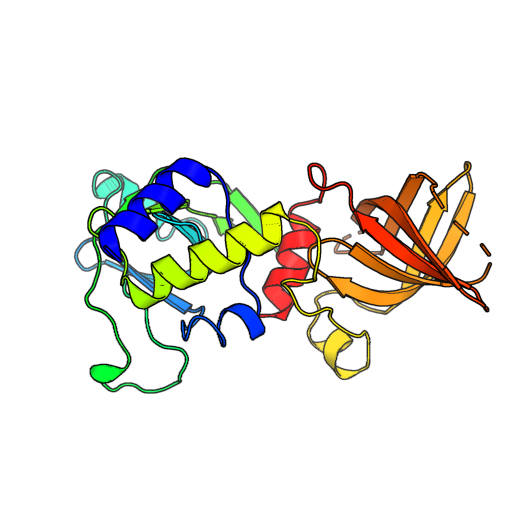
ATOM 1232 N N . ASP A 1 178 ? 7.825 -17.426 7.916 1.00 36.15 155 ASP A N 1
ATOM 1233 C CA . ASP A 1 178 ? 7.110 -17.513 9.180 1.00 33.91 155 ASP A CA 1
ATOM 1234 C C . ASP A 1 178 ? 6.590 -16.134 9.614 1.00 32.70 155 ASP A C 1
ATOM 1235 O O . ASP A 1 178 ? 5.457 -15.998 10.054 1.00 30.63 155 ASP A O 1
ATOM 1240 N N . SER A 1 179 ? 7.454 -15.118 9.576 1.00 30.51 156 SER A N 1
ATOM 1241 C CA . SER A 1 179 ? 6.991 -13.839 10.097 1.00 30.62 156 SER A CA 1
ATOM 1242 C C . SER A 1 179 ? 5.945 -13.184 9.189 1.00 30.01 156 SER A C 1
ATOM 1243 O O . SER A 1 179 ? 5.042 -12.503 9.684 1.00 30.78 156 SER A O 1
ATOM 1246 N N . ILE A 1 180 ? 6.050 -13.380 7.866 1.00 32.30 157 ILE A N 1
ATOM 1247 C CA . ILE A 1 180 ? 5.021 -12.828 6.980 1.00 34.08 157 ILE A CA 1
ATOM 1248 C C . ILE A 1 180 ? 3.671 -13.475 7.259 1.00 36.45 157 ILE A C 1
ATOM 1249 O O . ILE A 1 180 ? 2.641 -12.836 7.116 1.00 35.47 157 ILE A O 1
ATOM 1254 N N . ARG A 1 181 ? 3.658 -14.730 7.717 1.00 35.93 158 ARG A N 1
ATOM 1255 C CA . ARG A 1 181 ? 2.380 -15.336 8.021 1.00 35.94 158 ARG A CA 1
ATOM 1256 C C . ARG A 1 181 ? 1.753 -14.688 9.251 1.00 35.60 158 ARG A C 1
ATOM 1257 O O . ARG A 1 181 ? 0.532 -14.515 9.293 1.00 36.22 158 ARG A O 1
ATOM 1265 N N . LYS A 1 182 ? 2.586 -14.311 10.233 1.00 32.60 159 LYS A N 1
ATOM 1266 C CA . LYS A 1 182 ? 2.087 -13.807 11.504 1.00 32.30 159 LYS A CA 1
ATOM 1267 C C . LYS A 1 182 ? 1.716 -12.327 11.369 1.00 31.47 159 LYS A C 1
ATOM 1268 O O . LYS A 1 182 ? 0.669 -11.905 11.852 1.00 31.45 159 LYS A O 1
ATOM 1274 N N . LEU A 1 183 ? 2.575 -11.552 10.695 1.00 30.40 160 LEU A N 1
ATOM 1275 C CA . LEU A 1 183 ? 2.320 -10.129 10.473 1.00 29.42 160 LEU A CA 1
ATOM 1276 C C . LEU A 1 183 ? 1.080 -9.935 9.609 1.00 33.52 160 LEU A C 1
ATOM 1277 O O . LEU A 1 183 ? 0.821 -10.731 8.710 1.00 34.06 160 LEU A O 1
ATOM 1282 N N . LYS A 1 184 ? 0.339 -8.859 9.861 1.00 33.63 161 LYS A N 1
ATOM 1283 C CA . LYS A 1 184 ? -0.882 -8.623 9.097 1.00 37.66 161 LYS A CA 1
ATOM 1284 C C . LYS A 1 184 ? -0.544 -7.787 7.869 1.00 38.57 161 LYS A C 1
ATOM 1285 O O . LYS A 1 184 ? -1.270 -6.842 7.553 1.00 42.12 161 LYS A O 1
ATOM 1291 N N . ILE A 1 185 ? 0.583 -8.105 7.218 1.00 38.07 162 ILE A N 1
ATOM 1292 C CA . ILE A 1 185 ? 0.909 -7.597 5.891 1.00 39.44 162 ILE A CA 1
ATOM 1293 C C . ILE A 1 185 ? 1.026 -8.797 4.958 1.00 40.53 162 ILE A C 1
ATOM 1294 O O . ILE A 1 185 ? 1.255 -9.896 5.419 1.00 41.02 162 ILE A O 1
ATOM 1299 N N . ASP A 1 186 ? 0.894 -8.557 3.649 1.00 43.77 163 ASP A N 1
ATOM 1300 C CA . ASP A 1 186 ? 0.639 -9.617 2.684 1.00 45.12 163 ASP A CA 1
ATOM 1301 C C . ASP A 1 186 ? 1.944 -10.175 2.136 1.00 42.00 163 ASP A C 1
ATOM 1302 O O . ASP A 1 186 ? 2.050 -11.364 1.817 1.00 44.86 163 ASP A O 1
ATOM 1307 N N . SER A 1 187 ? 2.909 -9.280 1.953 1.00 40.70 164 SER A N 1
ATOM 1308 C CA . SER A 1 187 ? 4.173 -9.629 1.345 1.00 42.14 164 SER A CA 1
ATOM 1309 C C . SER A 1 187 ? 5.229 -8.655 1.838 1.00 41.07 164 SER A C 1
ATOM 1310 O O . SER A 1 187 ? 4.918 -7.726 2.586 1.00 40.30 164 SER A O 1
ATOM 1313 N N . ASP A 1 188 ? 6.455 -8.910 1.370 1.00 39.95 165 ASP A N 1
ATOM 1314 C CA . ASP A 1 188 ? 7.646 -8.131 1.638 1.00 41.88 165 ASP A CA 1
ATOM 1315 C C . ASP A 1 188 ? 7.773 -6.925 0.710 1.00 42.86 165 ASP A C 1
ATOM 1316 O O . ASP A 1 188 ? 8.774 -6.212 0.772 1.00 42.47 165 ASP A O 1
ATOM 1321 N N . LYS A 1 189 ? 6.778 -6.690 -0.157 1.00 43.64 166 LYS A N 1
ATOM 1322 C CA . LYS A 1 189 ? 6.945 -5.627 -1.139 1.00 44.21 166 LYS A CA 1
ATOM 1323 C C . LYS A 1 189 ? 6.573 -4.288 -0.517 1.00 42.66 166 LYS A C 1
ATOM 1324 O O . LYS A 1 189 ? 5.544 -4.172 0.134 1.00 41.66 166 LYS A O 1
ATOM 1330 N N . ALA A 1 190 ? 7.428 -3.285 -0.732 1.00 40.97 167 ALA A N 1
ATOM 1331 C CA . ALA A 1 190 ? 7.170 -1.942 -0.241 1.00 39.80 167 ALA A CA 1
ATOM 1332 C C . ALA A 1 190 ? 7.742 -0.919 -1.219 1.00 40.66 167 ALA A C 1
ATOM 1333 O O . ALA A 1 190 ? 8.263 -1.279 -2.279 1.00 37.80 167 ALA A O 1
ATOM 1335 N N . PHE A 1 191 ? 7.636 0.354 -0.828 1.00 39.13 168 PHE A N 1
ATOM 1336 C CA . PHE A 1 191 ? 8.081 1.472 -1.638 1.00 42.29 168 PHE A CA 1
ATOM 1337 C C . PHE A 1 191 ? 8.865 2.430 -0.760 1.00 41.15 168 PHE A C 1
ATOM 1338 O O . PHE A 1 191 ? 8.538 2.597 0.415 1.00 39.31 168 PHE A O 1
ATOM 1346 N N . ILE A 1 192 ? 9.877 3.051 -1.370 1.00 42.03 169 ILE A N 1
ATOM 1347 C CA . ILE A 1 192 ? 10.670 4.122 -0.800 1.00 43.32 169 ILE A CA 1
ATOM 1348 C C . ILE A 1 192 ? 10.534 5.344 -1.715 1.00 47.39 169 ILE A C 1
ATOM 1349 O O . ILE A 1 192 ? 10.692 5.218 -2.929 1.00 49.01 169 ILE A O 1
ATOM 1354 N N . LYS A 1 193 ? 10.209 6.505 -1.125 1.00 47.61 170 LYS A N 1
ATOM 1355 C CA . LYS A 1 193 ? 10.092 7.779 -1.823 1.00 52.18 170 LYS A CA 1
ATOM 1356 C C . LYS A 1 193 ? 11.082 8.784 -1.241 1.00 54.37 170 LYS A C 1
ATOM 1357 O O . LYS A 1 193 ? 11.090 9.014 -0.032 1.00 50.81 170 LYS A O 1
ATOM 1363 N N . PHE A 1 194 ? 11.889 9.400 -2.115 1.00 56.39 171 PHE A N 1
ATOM 1364 C CA . PHE A 1 194 ? 12.779 10.486 -1.740 1.00 65.04 171 PHE A CA 1
ATOM 1365 C C . PHE A 1 194 ? 13.300 11.160 -3.006 1.00 71.63 171 PHE A C 1
ATOM 1366 O O . PHE A 1 194 ? 13.526 10.485 -4.015 1.00 71.55 171 PHE A O 1
ATOM 1374 N N . ASN A 1 195 ? 13.526 12.480 -2.924 1.00 74.08 172 ASN A N 1
ATOM 1375 C CA . ASN A 1 195 ? 13.910 13.274 -4.083 1.00 77.36 172 ASN A CA 1
ATOM 1376 C C . ASN A 1 195 ? 12.880 13.059 -5.189 1.00 79.68 172 ASN A C 1
ATOM 1377 O O . ASN A 1 195 ? 13.238 12.636 -6.283 1.00 83.63 172 ASN A O 1
ATOM 1382 N N . GLY A 1 196 ? 11.601 13.290 -4.870 1.00 80.17 173 GLY A N 1
ATOM 1383 C CA . GLY A 1 196 ? 10.496 13.253 -5.819 1.00 78.17 173 GLY A CA 1
ATOM 1384 C C . GLY A 1 196 ? 10.475 12.031 -6.742 1.00 75.86 173 GLY A C 1
ATOM 1385 O O . GLY A 1 196 ? 10.090 12.148 -7.903 1.00 80.04 173 GLY A O 1
ATOM 1386 N N . ALA A 1 197 ? 10.865 10.862 -6.218 1.00 72.13 174 ALA A N 1
ATOM 1387 C CA . ALA A 1 197 ? 10.800 9.602 -6.946 1.00 68.43 174 ALA A CA 1
ATOM 1388 C C . ALA A 1 197 ? 10.513 8.461 -5.972 1.00 67.64 174 ALA A C 1
ATOM 1389 O O . ALA A 1 197 ? 11.051 8.440 -4.866 1.00 65.22 174 ALA A O 1
ATOM 1391 N N . LYS A 1 198 ? 9.702 7.497 -6.429 1.00 66.42 175 LYS A N 1
ATOM 1392 C CA . LYS A 1 198 ? 9.268 6.360 -5.636 1.00 66.50 175 LYS A CA 1
ATOM 1393 C C . LYS A 1 198 ? 9.813 5.063 -6.231 1.00 67.75 175 LYS A C 1
ATOM 1394 O O . LYS A 1 198 ? 9.439 4.696 -7.342 1.00 68.85 175 LYS A O 1
ATOM 1400 N N . HIS A 1 199 ? 10.660 4.363 -5.458 1.00 64.59 176 HIS A N 1
ATOM 1401 C CA . HIS A 1 199 ? 11.296 3.116 -5.868 1.00 63.78 176 HIS A CA 1
ATOM 1402 C C . HIS A 1 199 ? 10.661 1.921 -5.152 1.00 62.22 176 HIS A C 1
ATOM 1403 O O . HIS A 1 199 ? 10.218 2.020 -4.001 1.00 60.26 176 HIS A O 1
ATOM 1410 N N . LYS A 1 200 ? 10.653 0.780 -5.847 1.00 56.94 177 LYS A N 1
ATOM 1411 C CA . LYS A 1 200 ? 10.318 -0.504 -5.256 1.00 54.98 177 LYS A CA 1
ATOM 1412 C C . LYS A 1 200 ? 11.423 -0.904 -4.286 1.00 52.53 177 LYS A C 1
ATOM 1413 O O . LYS A 1 200 ? 12.587 -0.543 -4.473 1.00 53.93 177 LYS A O 1
ATOM 1419 N N . CYS A 1 201 ? 11.051 -1.653 -3.240 1.00 49.17 178 CYS A N 1
ATOM 1420 C CA . CYS A 1 201 ? 12.062 -2.248 -2.382 1.00 45.25 178 CYS A CA 1
ATOM 1421 C C . CYS A 1 201 ? 11.499 -3.525 -1.766 1.00 42.18 178 CYS A C 1
ATOM 1422 O O . CYS A 1 201 ? 10.306 -3.780 -1.882 1.00 41.84 178 CYS A O 1
ATOM 1425 N N . LEU A 1 202 ? 12.365 -4.328 -1.137 1.00 41.04 179 LEU A N 1
ATOM 1426 C CA . LEU A 1 202 ? 11.898 -5.475 -0.366 1.00 39.19 179 LEU A CA 1
ATOM 1427 C C . LEU A 1 202 ? 12.146 -5.200 1.123 1.00 35.57 179 LEU A C 1
ATOM 1428 O O . LEU A 1 202 ? 13.229 -4.753 1.487 1.00 34.54 179 LEU A O 1
ATOM 1433 N N . ILE A 1 203 ? 11.134 -5.445 1.969 1.00 33.63 180 ILE A N 1
ATOM 1434 C CA . ILE A 1 203 ? 11.354 -5.339 3.417 1.00 31.27 180 ILE A CA 1
ATOM 1435 C C . ILE A 1 203 ? 12.193 -6.540 3.890 1.00 30.95 180 ILE A C 1
ATOM 1436 O O . ILE A 1 203 ? 11.801 -7.691 3.677 1.00 34.01 180 ILE A O 1
ATOM 1441 N N . LYS A 1 204 ? 13.307 -6.264 4.584 1.00 32.35 181 LYS A N 1
ATOM 1442 C CA . LYS A 1 204 ? 14.159 -7.290 5.176 1.00 31.37 181 LYS A CA 1
ATOM 1443 C C . LYS A 1 204 ? 13.902 -7.431 6.676 1.00 30.57 181 LYS A C 1
ATOM 1444 O O . LYS A 1 204 ? 13.944 -8.548 7.179 1.00 28.04 181 LYS A O 1
ATOM 1450 N N . ASP A 1 205 ? 13.661 -6.311 7.385 1.00 27.31 182 ASP A N 1
ATOM 1451 C CA . ASP A 1 205 ? 13.276 -6.384 8.787 1.00 26.83 182 ASP A CA 1
ATOM 1452 C C . ASP A 1 205 ? 12.453 -5.161 9.182 1.00 24.92 182 ASP A C 1
ATOM 1453 O O . ASP A 1 205 ? 12.495 -4.126 8.497 1.00 25.03 182 ASP A O 1
ATOM 1458 N N . LEU A 1 206 ? 11.667 -5.338 10.246 1.00 22.99 183 LEU A N 1
ATOM 1459 C CA . LEU A 1 206 ? 10.808 -4.282 10.790 1.00 23.73 183 LEU A CA 1
ATOM 1460 C C . LEU A 1 206 ? 10.976 -4.213 12.305 1.00 24.83 183 LEU A C 1
ATOM 1461 O O . LEU A 1 206 ? 11.177 -5.232 12.960 1.00 23.72 183 LEU A O 1
ATOM 1466 N N . SER A 1 207 ? 10.780 -3.014 12.867 1.00 21.78 184 SER A N 1
ATOM 1467 C CA . SER A 1 207 ? 10.694 -2.884 14.307 1.00 22.74 184 SER A CA 1
ATOM 1468 C C . SER A 1 207 ? 9.778 -1.708 14.618 1.00 22.56 184 SER A C 1
ATOM 1469 O O . SER A 1 207 ? 9.316 -1.007 13.710 1.00 21.74 184 SER A O 1
ATOM 1472 N N . TYR A 1 208 ? 9.526 -1.469 15.906 1.00 21.97 185 TYR A N 1
ATOM 1473 C CA . TYR A 1 208 ? 8.703 -0.343 16.316 1.00 23.80 185 TYR A CA 1
ATOM 1474 C C . TYR A 1 208 ? 9.225 0.969 15.712 1.00 21.82 185 TYR A C 1
ATOM 1475 O O . TYR A 1 208 ? 8.425 1.820 15.346 1.00 22.42 185 TYR A O 1
ATOM 1484 N N . GLY A 1 209 ? 10.548 1.091 15.586 1.00 22.85 186 GLY A N 1
ATOM 1485 C CA . GLY A 1 209 ? 11.147 2.383 15.260 1.00 23.62 186 GLY A CA 1
ATOM 1486 C C . GLY A 1 209 ? 11.724 2.504 13.846 1.00 23.90 186 GLY A C 1
ATOM 1487 O O . GLY A 1 209 ? 12.239 3.577 13.485 1.00 24.40 186 GLY A O 1
ATOM 1488 N N . GLY A 1 210 ? 11.691 1.436 13.039 1.00 22.33 187 GLY A N 1
ATOM 1489 C CA . GLY A 1 210 ? 12.274 1.559 11.703 1.00 23.06 187 GLY A CA 1
ATOM 1490 C C . GLY A 1 210 ? 12.208 0.269 10.891 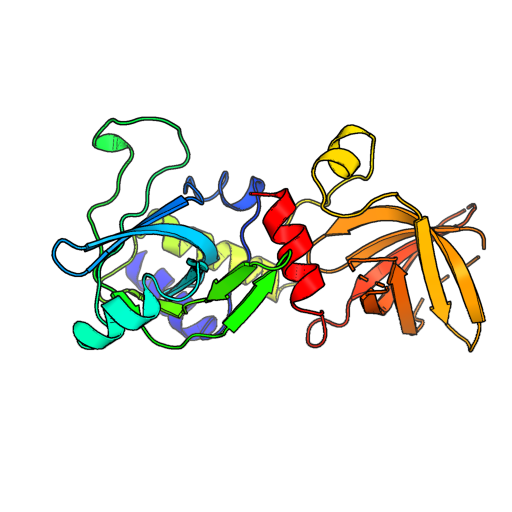1.00 22.45 187 GLY A C 1
ATOM 1491 O O . GLY A 1 210 ? 11.441 -0.637 11.216 1.00 22.95 187 GLY A O 1
ATOM 1492 N N . ALA A 1 211 ? 13.075 0.173 9.868 1.00 22.78 188 ALA A N 1
ATOM 1493 C CA . ALA A 1 211 ? 13.013 -0.907 8.903 1.00 23.32 188 ALA A CA 1
ATOM 1494 C C . ALA A 1 211 ? 14.344 -1.016 8.186 1.00 24.10 188 ALA A C 1
ATOM 1495 O O . ALA A 1 211 ? 15.102 -0.053 8.145 1.00 24.90 188 ALA A O 1
ATOM 1497 N N . LEU A 1 212 ? 14.638 -2.214 7.681 1.00 26.87 189 LEU A N 1
ATOM 1498 C CA . LEU A 1 212 ? 15.737 -2.366 6.739 1.00 28.08 189 LEU A CA 1
ATOM 1499 C C . LEU A 1 212 ? 15.105 -2.822 5.440 1.00 28.90 189 LEU A C 1
ATOM 1500 O O . LEU A 1 212 ? 14.268 -3.726 5.467 1.00 28.05 189 LEU A O 1
ATOM 1505 N N . VAL A 1 213 ? 15.452 -2.150 4.325 1.00 31.87 190 VAL A N 1
ATOM 1506 C CA . VAL A 1 213 ? 14.901 -2.524 3.037 1.00 3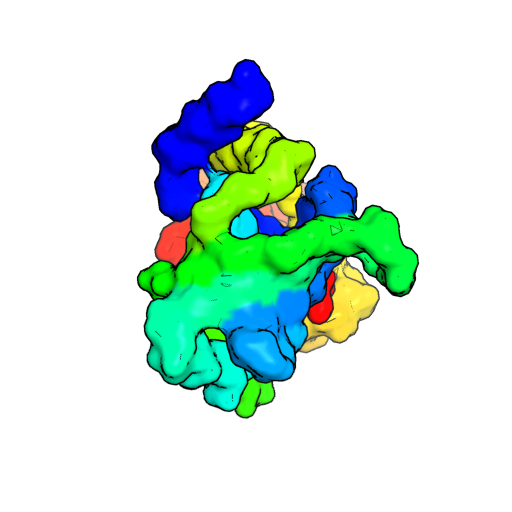2.47 190 VAL A CA 1
ATOM 1507 C C . VAL A 1 213 ? 16.062 -2.707 2.059 1.00 36.26 190 VAL A C 1
ATOM 1508 O O . VAL A 1 213 ? 17.132 -2.150 2.253 1.00 35.75 190 VAL A O 1
ATOM 1512 N N . ILE A 1 214 ? 15.822 -3.532 1.040 1.00 41.85 191 ILE A N 1
ATOM 1513 C CA . ILE A 1 214 ? 16.776 -3.762 -0.034 1.00 47.96 191 ILE A CA 1
ATOM 1514 C C . ILE A 1 214 ? 16.180 -3.219 -1.330 1.00 48.19 191 ILE A C 1
ATOM 1515 O O . ILE A 1 214 ? 14.979 -3.346 -1.558 1.00 48.92 191 ILE A O 1
ATOM 1520 N N . SER A 1 215 ? 17.024 -2.581 -2.156 1.00 52.60 192 SER A N 1
ATOM 1521 C CA . SER A 1 215 ? 16.600 -2.201 -3.498 1.00 58.48 192 SER A CA 1
ATOM 1522 C C . SER A 1 215 ? 17.784 -1.765 -4.358 1.00 60.28 192 SER A C 1
ATOM 1523 O O . SER A 1 215 ? 18.940 -2.040 -4.026 1.00 59.38 192 SER A O 1
ATOM 1526 N N . SER A 1 216 ? 17.441 -1.090 -5.468 1.00 65.87 193 SER A N 1
ATOM 1527 C CA . SER A 1 216 ? 18.346 -0.349 -6.338 1.00 67.40 193 SER A CA 1
ATOM 1528 C C . SER A 1 216 ? 17.896 1.120 -6.394 1.00 68.65 193 SER A C 1
ATOM 1529 O O . SER A 1 216 ? 18.760 1.989 -6.643 1.00 70.76 193 SER A O 1
ATOM 1532 N N . ALA A 1 226 ? 22.736 11.427 5.210 1.00 69.54 203 ALA A N 1
ATOM 1533 C CA . ALA A 1 226 ? 21.329 11.227 5.641 1.00 66.16 203 ALA A CA 1
ATOM 1534 C C . ALA A 1 226 ? 20.386 11.919 4.658 1.00 64.89 203 ALA A C 1
ATOM 1535 O O . ALA A 1 226 ? 20.714 12.977 4.125 1.00 68.33 203 ALA A O 1
ATOM 1537 N N . ILE A 1 227 ? 19.234 11.282 4.410 1.00 58.90 204 ILE A N 1
ATOM 1538 C CA . ILE A 1 227 ? 18.186 11.779 3.528 1.00 53.38 204 ILE A CA 1
ATOM 1539 C C . ILE A 1 227 ? 16.839 11.522 4.195 1.00 51.22 204 ILE 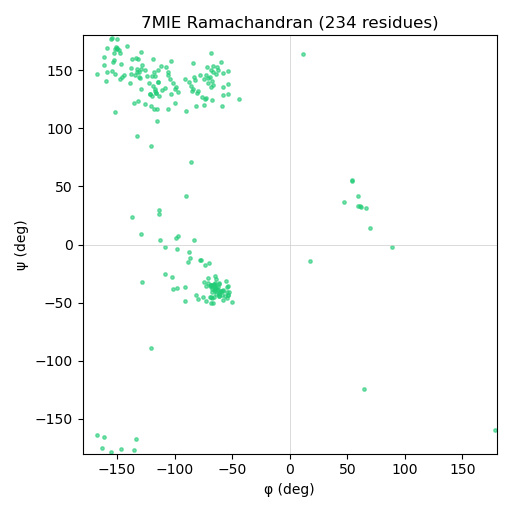A C 1
ATOM 1540 O O . ILE A 1 227 ? 16.707 10.565 4.961 1.00 46.34 204 ILE A O 1
ATOM 1545 N N . ASP A 1 228 ? 15.859 12.374 3.869 1.00 47.93 205 ASP A N 1
ATOM 1546 C CA . ASP A 1 228 ? 14.480 12.223 4.295 1.00 49.14 205 ASP A CA 1
ATOM 1547 C C . ASP A 1 228 ? 13.755 11.340 3.292 1.00 48.21 205 ASP A C 1
ATOM 1548 O O . ASP A 1 228 ? 13.951 11.482 2.085 1.00 48.63 205 ASP A O 1
ATOM 1553 N N . LEU A 1 229 ? 12.891 10.449 3.800 1.00 40.25 206 LEU A N 1
ATOM 1554 C CA . LEU A 1 229 ? 12.182 9.555 2.909 1.00 37.00 206 LEU A CA 1
ATOM 1555 C C . LEU A 1 229 ? 10.817 9.188 3.476 1.00 37.06 206 LEU A C 1
ATOM 1556 O O . LEU A 1 229 ? 10.481 9.509 4.605 1.00 35.65 206 LEU A O 1
ATOM 1561 N N . ILE A 1 230 ? 10.011 8.555 2.629 1.00 37.06 207 ILE A N 1
ATOM 1562 C CA . ILE A 1 230 ? 8.713 8.063 3.034 1.00 36.19 207 ILE A CA 1
ATOM 1563 C C . ILE A 1 230 ? 8.697 6.581 2.674 1.00 36.68 207 ILE A C 1
ATOM 1564 O O . ILE A 1 230 ? 8.964 6.198 1.532 1.00 35.29 207 ILE A O 1
ATOM 1569 N N . PHE A 1 231 ? 8.496 5.753 3.705 1.00 32.62 208 PHE A N 1
ATOM 1570 C CA . PHE A 1 231 ? 8.413 4.311 3.531 1.00 32.91 208 PHE A CA 1
ATOM 1571 C C . PHE A 1 231 ? 6.944 3.940 3.522 1.00 33.03 208 PHE A C 1
ATOM 1572 O O . PHE A 1 231 ? 6.184 4.393 4.366 1.00 32.82 208 PHE A O 1
ATOM 1580 N N . SER A 1 232 ? 6.547 3.109 2.555 1.00 33.85 209 SER A N 1
ATOM 1581 C CA . SER A 1 232 ? 5.149 2.751 2.481 1.00 32.88 209 SER A CA 1
ATOM 1582 C C . SER A 1 232 ? 4.977 1.329 1.973 1.00 34.02 209 SER A C 1
ATOM 1583 O O . SER A 1 232 ? 5.848 0.761 1.291 1.00 34.07 209 SER A O 1
ATOM 1586 N N . PHE A 1 233 ? 3.836 0.760 2.348 1.00 35.67 210 PHE A N 1
ATOM 1587 C CA . PHE A 1 233 ? 3.439 -0.533 1.820 1.00 39.32 210 PHE A CA 1
ATOM 1588 C C . PHE A 1 233 ? 1.920 -0.654 1.835 1.00 40.43 210 PHE A C 1
ATOM 1589 O O . PHE A 1 233 ? 1.236 -0.001 2.617 1.00 39.86 210 PHE A O 1
ATOM 1597 N N . GLU A 1 234 ? 1.405 -1.556 0.995 1.00 47.55 211 GLU A N 1
ATOM 1598 C CA . GLU A 1 234 ? -0.034 -1.730 0.878 1.00 50.21 211 GLU A CA 1
ATOM 1599 C C . GLU A 1 234 ? -0.536 -2.295 2.193 1.00 49.12 211 GLU A C 1
ATOM 1600 O O . GLU A 1 234 ? 0.104 -3.161 2.789 1.00 48.11 211 GLU A O 1
ATOM 1606 N N . PHE A 1 235 ? -1.657 -1.749 2.648 1.00 53.62 212 PHE A N 1
ATOM 1607 C CA . PHE A 1 235 ? -2.249 -2.151 3.908 1.00 60.67 212 PHE A CA 1
ATOM 1608 C C . PHE A 1 235 ? -3.717 -1.747 3.884 1.00 67.02 212 PHE A C 1
ATOM 1609 O O . PHE A 1 235 ? -4.049 -0.676 3.371 1.00 70.96 212 PHE A O 1
ATOM 1617 N N . ILE A 1 236 ? -4.556 -2.631 4.438 1.00 71.01 213 ILE A N 1
ATOM 1618 C CA . ILE A 1 236 ? -6.007 -2.519 4.490 1.00 77.01 213 ILE A CA 1
ATOM 1619 C C . ILE A 1 236 ? -6.518 -1.495 3.463 1.00 78.89 213 ILE A C 1
ATOM 1620 O O . ILE A 1 236 ? -6.739 -0.330 3.862 1.00 86.75 213 ILE A O 1
ATOM 1625 N N . GLU A 1 239 ? -2.398 1.825 1.379 1.00 62.32 216 GLU A N 1
ATOM 1626 C CA . GLU A 1 239 ? -0.948 2.105 1.568 1.00 57.26 216 GLU A CA 1
ATOM 1627 C C . GLU A 1 239 ? -0.763 2.917 2.853 1.00 55.34 216 GLU A C 1
ATOM 1628 O O . GLU A 1 239 ? -1.347 3.997 2.979 1.00 54.33 216 GLU A O 1
ATOM 1634 N N . ILE A 1 240 ? 0.007 2.355 3.810 1.00 50.08 217 ILE A N 1
ATOM 1635 C CA . ILE A 1 240 ? 0.501 3.042 5.008 1.00 45.48 217 ILE A CA 1
ATOM 1636 C C . ILE A 1 240 ? 1.785 3.778 4.642 1.00 39.28 217 ILE A C 1
ATOM 1637 O O . ILE A 1 240 ? 2.655 3.218 3.980 1.00 40.97 217 ILE A O 1
ATOM 1642 N N . PHE A 1 241 ? 1.865 5.046 5.038 1.00 35.82 218 PHE A N 1
ATOM 1643 C CA . PHE A 1 241 ? 2.986 5.919 4.753 1.00 35.01 218 PHE A CA 1
ATOM 1644 C C . PHE A 1 241 ? 3.636 6.296 6.079 1.00 33.35 218 PHE A C 1
ATOM 1645 O O . PHE A 1 241 ? 2.954 6.737 7.011 1.00 32.40 218 PHE A O 1
ATOM 1653 N N . ILE A 1 242 ? 4.961 6.129 6.125 1.00 31.11 219 ILE A N 1
ATOM 1654 C CA . ILE A 1 242 ? 5.725 6.479 7.318 1.00 29.79 219 ILE A CA 1
ATOM 1655 C C . ILE A 1 242 ? 6.924 7.307 6.900 1.00 29.47 219 ILE A C 1
ATOM 1656 O O . ILE A 1 242 ? 7.792 6.853 6.161 1.00 29.32 219 ILE A O 1
ATOM 1661 N N . GLU A 1 243 ? 7.013 8.508 7.481 1.00 31.85 220 GLU A N 1
ATOM 1662 C CA . GLU A 1 243 ? 8.139 9.391 7.234 1.00 32.36 220 GLU A CA 1
ATOM 1663 C C . GLU A 1 243 ? 9.303 8.977 8.124 1.00 31.05 220 GLU A C 1
ATOM 1664 O O . GLU A 1 243 ? 9.104 8.590 9.275 1.00 31.35 220 GLU A O 1
ATOM 1670 N N . GLY A 1 244 ? 10.506 9.059 7.564 1.00 32.03 221 GLY A N 1
ATOM 1671 C CA . GLY A 1 244 ? 11.707 8.655 8.278 1.00 31.81 221 GLY A CA 1
ATOM 1672 C C . GLY A 1 244 ? 12.974 9.206 7.627 1.00 34.81 221 GLY A C 1
ATOM 1673 O O . GLY A 1 244 ? 12.914 10.005 6.691 1.00 33.32 221 GLY A O 1
ATOM 1674 N N . LYS A 1 245 ? 14.121 8.784 8.167 1.00 33.33 222 LYS A N 1
ATOM 1675 C CA . LYS A 1 245 ? 15.441 9.217 7.731 1.00 35.51 222 LYS A CA 1
ATOM 1676 C C . LYS A 1 245 ? 16.329 7.992 7.572 1.00 35.23 222 LYS A C 1
ATOM 1677 O O . LYS A 1 245 ? 16.169 6.999 8.284 1.00 34.81 222 LYS A O 1
ATOM 1683 N N . SER A 1 246 ? 17.265 8.074 6.632 1.00 35.15 223 SER A N 1
ATOM 1684 C CA . SER A 1 246 ? 18.207 6.994 6.399 1.00 37.54 223 SER A CA 1
ATOM 1685 C C . SER A 1 246 ? 19.225 6.949 7.537 1.00 39.42 223 SER A C 1
ATOM 1686 O O . SER A 1 246 ? 19.540 7.981 8.130 1.00 39.19 223 SER A O 1
ATOM 1689 N N . LYS A 1 247 ? 19.674 5.738 7.891 1.00 37.24 224 LYS A N 1
ATOM 1690 C CA . LYS A 1 247 ? 20.650 5.566 8.965 1.00 42.41 224 LYS A CA 1
ATOM 1691 C C . LYS A 1 247 ? 21.826 4.713 8.508 1.00 44.44 224 LYS A C 1
ATOM 1692 O O . LYS A 1 247 ? 22.935 4.863 8.995 1.00 51.19 224 LYS A O 1
ATOM 1698 N N . SER A 1 248 ? 21.583 3.762 7.619 1.00 46.79 225 SER A N 1
ATOM 1699 C CA . SER A 1 248 ? 22.704 2.985 7.146 1.00 46.56 225 SER A CA 1
ATOM 1700 C C . SER A 1 248 ? 22.471 2.685 5.681 1.00 46.02 225 SER A C 1
ATOM 1701 O O . SER A 1 248 ? 21.327 2.558 5.250 1.00 43.16 225 SER A O 1
ATOM 1704 N N . LEU A 1 249 ? 23.571 2.638 4.930 1.00 48.40 226 LEU A N 1
ATOM 1705 C CA . LEU A 1 249 ? 23.568 2.168 3.559 1.00 55.52 226 LEU A CA 1
ATOM 1706 C C . LEU A 1 249 ? 24.817 1.317 3.357 1.00 60.31 226 LEU A C 1
ATOM 1707 O O . LEU A 1 249 ? 25.894 1.649 3.860 1.00 63.49 226 LEU A O 1
ATOM 1712 N N . SER A 1 250 ? 24.642 0.203 2.638 1.00 63.77 227 SER A N 1
ATOM 1713 C CA . SER A 1 250 ? 25.720 -0.735 2.370 1.00 64.91 227 SER A CA 1
ATOM 1714 C C . SER A 1 250 ? 25.366 -1.574 1.145 1.00 65.73 227 SER A C 1
ATOM 1715 O O . SER A 1 250 ? 24.189 -1.829 0.888 1.00 63.65 227 SER A O 1
ATOM 1718 N N . VAL A 1 251 ? 26.397 -1.982 0.392 1.00 66.08 228 VAL A N 1
ATOM 1719 C CA . VAL A 1 251 ? 26.210 -2.629 -0.898 1.00 65.44 228 VAL A CA 1
ATOM 1720 C C . VAL A 1 251 ? 26.643 -4.095 -0.793 1.00 64.25 228 VAL A C 1
ATOM 1721 O O . VAL A 1 251 ? 25.798 -4.959 -1.100 1.00 62.93 228 VAL A O 1
ATOM 1725 N N . VAL A 1 259 ? 22.997 -4.806 -4.975 1.00 71.62 236 VAL A N 1
ATOM 1726 C CA . VAL A 1 259 ? 21.810 -4.091 -4.405 1.00 70.51 236 VAL A CA 1
ATOM 1727 C C . VAL A 1 259 ? 22.236 -3.310 -3.161 1.00 68.43 236 VAL A C 1
ATOM 1728 O O . VAL A 1 259 ? 23.303 -3.563 -2.601 1.00 71.50 236 VAL A O 1
ATOM 1732 N N . PHE A 1 260 ? 21.381 -2.369 -2.736 1.00 64.24 237 PHE A N 1
ATOM 1733 C CA . PHE A 1 260 ? 21.673 -1.471 -1.629 1.00 58.89 237 PHE A CA 1
ATOM 1734 C C . PHE A 1 260 ? 20.725 -1.778 -0.467 1.00 54.11 237 PHE A C 1
ATOM 1735 O O . PHE A 1 260 ? 19.512 -1.839 -0.651 1.00 52.97 237 PHE A O 1
ATOM 1743 N N . ALA A 1 261 ? 21.300 -1.993 0.720 1.00 51.79 238 ALA A N 1
ATOM 1744 C CA . ALA A 1 261 ? 20.536 -2.226 1.936 1.00 47.66 238 ALA A CA 1
ATOM 1745 C C . ALA A 1 261 ? 20.477 -0.924 2.719 1.00 42.96 238 ALA A C 1
ATOM 1746 O O . ALA A 1 261 ? 21.506 -0.406 3.141 1.00 43.62 238 ALA A O 1
ATOM 1748 N N . LEU A 1 262 ? 19.255 -0.454 2.972 1.00 40.56 239 LEU A N 1
ATOM 1749 C CA . LEU A 1 262 ? 19.023 0.858 3.540 1.00 37.38 239 LEU A CA 1
ATOM 1750 C C . LEU A 1 262 ? 18.324 0.716 4.899 1.00 34.82 239 LEU A C 1
ATOM 1751 O O . LEU A 1 262 ? 17.199 0.243 4.945 1.00 34.58 239 LEU A O 1
ATOM 1756 N N . GLY A 1 263 ? 18.996 1.148 5.973 1.00 32.31 240 GLY A N 1
ATOM 1757 C CA . GLY A 1 263 ? 18.413 1.220 7.312 1.00 30.82 240 GLY A CA 1
ATOM 1758 C C . GLY A 1 263 ? 17.675 2.544 7.507 1.00 30.92 240 GLY A C 1
ATOM 1759 O O . GLY A 1 263 ? 18.186 3.586 7.107 1.00 33.97 240 GLY A O 1
ATOM 1760 N N . ILE A 1 264 ? 16.470 2.503 8.101 1.00 27.15 241 ILE A N 1
ATOM 1761 C CA . ILE A 1 264 ? 15.595 3.660 8.211 1.00 27.70 241 ILE A CA 1
ATOM 1762 C C . ILE A 1 264 ? 15.150 3.803 9.661 1.00 28.03 241 ILE A C 1
ATOM 1763 O O . ILE A 1 264 ? 14.743 2.824 10.278 1.00 26.30 241 ILE A O 1
ATOM 1768 N N . ALA A 1 265 ? 15.224 5.029 10.183 1.00 26.45 242 ALA A N 1
ATOM 1769 C CA . ALA A 1 265 ? 14.657 5.416 11.459 1.00 27.11 242 ALA A CA 1
ATOM 1770 C C . ALA A 1 265 ? 13.420 6.237 11.162 1.00 28.21 242 ALA A C 1
ATOM 1771 O O . ALA A 1 265 ? 13.545 7.334 10.574 1.00 29.84 242 ALA A O 1
ATOM 1773 N N . PHE A 1 266 ? 12.249 5.728 11.574 1.00 25.41 243 PHE A N 1
ATOM 1774 C CA . PHE A 1 266 ? 11.008 6.473 11.423 1.00 25.81 243 PHE A CA 1
ATOM 1775 C C . PHE A 1 266 ? 11.018 7.703 12.330 1.00 27.92 243 PHE A C 1
ATOM 1776 O O . PHE A 1 266 ? 11.488 7.637 13.463 1.00 28.24 243 PHE A O 1
ATOM 1784 N N . ASP A 1 267 ? 10.493 8.833 11.833 1.00 29.05 244 ASP A N 1
ATOM 1785 C CA . ASP A 1 267 ? 10.419 10.031 12.667 1.00 31.99 244 ASP A CA 1
ATOM 1786 C C . ASP A 1 267 ? 9.596 9.743 13.920 1.00 32.19 244 ASP A C 1
ATOM 1787 O O . ASP A 1 267 ? 8.418 9.388 13.837 1.00 31.43 244 ASP A O 1
ATOM 1792 N N . GLU A 1 268 ? 10.243 9.883 15.090 1.00 37.42 245 GLU A N 1
ATOM 1793 C CA . GLU A 1 268 ? 9.766 9.249 16.320 1.00 39.70 245 GLU A CA 1
ATOM 1794 C C . GLU A 1 268 ? 8.408 9.789 16.773 1.00 41.96 245 GLU A C 1
ATOM 1795 O O . GLU A 1 268 ? 7.675 9.105 17.485 1.00 41.74 245 GLU A O 1
ATOM 1801 N N . ASP A 1 269 ? 8.083 11.033 16.414 1.00 39.48 246 ASP A N 1
ATOM 1802 C CA . ASP A 1 269 ? 6.852 11.633 16.907 1.00 41.47 246 ASP A CA 1
ATOM 1803 C C . ASP A 1 269 ? 5.707 11.524 15.905 1.00 39.44 246 ASP A C 1
ATOM 1804 O O . ASP A 1 269 ? 4.653 12.093 16.147 1.00 39.88 246 ASP A O 1
ATOM 1809 N N . LYS A 1 270 ? 5.906 10.787 14.802 1.00 35.12 247 LYS A N 1
ATOM 1810 C CA . LYS A 1 270 ? 5.007 10.811 13.665 1.00 33.97 247 LYS A CA 1
ATOM 1811 C C . LYS A 1 270 ? 4.606 9.390 13.254 1.00 30.73 247 LYS A C 1
ATOM 1812 O O . LYS A 1 270 ? 3.992 9.197 12.209 1.00 30.36 247 LYS A O 1
ATOM 1818 N N . ILE A 1 271 ? 4.962 8.395 14.064 1.00 27.95 248 ILE A N 1
ATOM 1819 C CA . ILE A 1 271 ? 4.744 7.030 13.574 1.00 27.81 248 ILE A CA 1
ATOM 1820 C C . ILE A 1 271 ? 3.252 6.730 13.622 1.00 27.69 248 ILE A C 1
ATOM 1821 O O . ILE A 1 271 ? 2.628 6.889 14.656 1.00 29.43 248 ILE A O 1
ATOM 1826 N N . PRO A 1 272 ? 2.622 6.310 12.509 1.00 29.23 249 PRO A N 1
ATOM 1827 C CA . PRO A 1 272 ? 1.178 6.011 12.521 1.00 29.20 249 PRO A CA 1
ATOM 1828 C C . PRO A 1 272 ? 0.839 4.926 13.553 1.00 31.31 249 PRO A C 1
ATOM 1829 O O . PRO A 1 272 ? 1.531 3.903 13.658 1.00 26.48 249 PRO A O 1
ATOM 1833 N N . LEU A 1 273 ? -0.234 5.159 14.320 1.00 31.00 250 LEU A N 1
ATOM 1834 C CA . LEU A 1 273 ? -0.715 4.197 15.301 1.00 32.40 250 LEU A CA 1
ATOM 1835 C C . LEU A 1 273 ? -0.968 2.839 14.641 1.00 30.78 250 LEU A C 1
ATOM 1836 O O . LEU A 1 273 ? -0.693 1.807 15.254 1.00 28.79 250 LEU A O 1
ATOM 1841 N N . GLU A 1 274 ? -1.451 2.825 13.393 1.00 30.18 251 GLU A N 1
ATOM 1842 C CA . GLU A 1 274 ? -1.716 1.570 12.692 1.00 30.56 251 GLU A CA 1
ATOM 1843 C C . GLU A 1 274 ? -0.434 0.744 12.497 1.00 27.89 251 GLU A C 1
ATOM 1844 O O . GLU A 1 274 ? -0.467 -0.494 12.564 1.00 26.80 251 GLU A O 1
ATOM 1850 N N . TYR A 1 275 ? 0.694 1.429 12.250 1.00 25.80 252 TYR A N 1
ATOM 1851 C CA . TYR A 1 275 ? 1.961 0.708 12.129 1.00 25.11 252 TYR A CA 1
ATOM 1852 C C . TYR A 1 275 ? 2.356 0.144 13.499 1.00 23.30 252 TYR A C 1
ATOM 1853 O O . TYR A 1 275 ? 2.772 -1.010 13.612 1.00 22.69 252 TYR A O 1
ATOM 1862 N N . THR A 1 276 ? 2.343 1.006 14.521 1.00 22.87 253 THR A N 1
ATOM 1863 C CA . THR A 1 276 ? 2.734 0.581 15.851 1.00 22.28 253 THR A CA 1
ATOM 1864 C C . THR A 1 276 ? 1.924 -0.647 16.277 1.00 23.16 253 THR A C 1
ATOM 1865 O O . THR A 1 276 ? 2.460 -1.624 16.830 1.00 21.66 253 THR A O 1
ATOM 1869 N N . MET A 1 277 ? 0.607 -0.606 16.007 1.00 24.25 254 MET A N 1
ATOM 1870 C CA . MET A 1 277 ? -0.242 -1.736 16.398 1.00 25.53 254 MET A CA 1
ATOM 1871 C C . MET A 1 277 ? 0.014 -2.991 15.535 1.00 25.86 254 MET A C 1
ATOM 1872 O O . MET A 1 277 ? -0.122 -4.115 16.018 1.00 25.96 254 MET A O 1
ATOM 1877 N N . LEU A 1 278 ? 0.436 -2.835 14.273 1.00 25.26 255 LEU A N 1
ATOM 1878 C CA . LEU A 1 278 ? 0.839 -3.983 13.456 1.00 26.26 255 LEU A CA 1
ATOM 1879 C C . LEU A 1 278 ? 2.032 -4.705 14.106 1.00 24.92 255 LEU A C 1
ATOM 1880 O O . LEU A 1 278 ? 2.085 -5.941 14.139 1.00 24.80 255 LEU A O 1
ATOM 1885 N N . ILE A 1 279 ? 3.013 -3.933 14.579 1.00 22.98 256 ILE A N 1
ATOM 1886 C CA . ILE A 1 279 ? 4.169 -4.535 15.246 1.00 22.42 256 ILE A CA 1
ATOM 1887 C C . ILE A 1 279 ? 3.763 -5.151 16.586 1.00 22.89 256 ILE A C 1
ATOM 1888 O O . ILE A 1 279 ? 4.135 -6.295 16.897 1.00 23.46 256 ILE A O 1
ATOM 1893 N N . HIS A 1 280 ? 2.971 -4.421 17.366 1.00 23.09 257 HIS A N 1
ATOM 1894 C CA . HIS A 1 280 ? 2.491 -4.979 18.623 1.00 23.82 257 HIS A CA 1
ATOM 1895 C C . HIS A 1 280 ? 1.745 -6.305 18.394 1.00 23.93 257 HIS A C 1
ATOM 1896 O O . HIS A 1 280 ? 2.003 -7.267 19.116 1.00 24.60 257 HIS A O 1
ATOM 1903 N N . ASP A 1 281 ? 0.870 -6.351 17.374 1.00 25.30 258 ASP A N 1
ATOM 1904 C CA . ASP A 1 281 ? 0.090 -7.553 17.064 1.00 26.68 258 ASP A CA 1
ATOM 1905 C C . ASP A 1 281 ? 1.019 -8.736 16.792 1.00 27.50 258 ASP A C 1
ATOM 1906 O O . ASP A 1 281 ? 0.725 -9.874 17.176 1.00 26.58 258 ASP A O 1
ATOM 1911 N N . TYR A 1 282 ? 2.146 -8.493 16.103 1.00 24.60 259 TYR A N 1
ATOM 1912 C CA . TYR A 1 282 ? 3.053 -9.570 15.770 1.00 24.56 259 TYR A CA 1
ATOM 1913 C C . TYR A 1 282 ? 3.536 -10.283 17.039 1.00 25.22 259 TYR A C 1
ATOM 1914 O O . TYR A 1 282 ? 3.647 -11.511 17.081 1.00 26.67 259 TYR A O 1
ATOM 1923 N N . PHE A 1 283 ? 3.807 -9.513 18.097 1.00 25.36 260 PHE A N 1
ATOM 1924 C CA . PHE A 1 283 ? 4.314 -10.047 19.365 1.00 27.68 260 PHE A CA 1
ATOM 1925 C C . PHE A 1 283 ? 3.208 -10.697 20.210 1.00 32.59 260 PHE A C 1
ATOM 1926 O O . PHE A 1 283 ? 3.524 -11.453 21.127 1.00 35.87 260 PHE A O 1
ATOM 1934 N N . ASN A 1 284 ? 1.945 -10.458 19.841 1.00 33.11 261 ASN A N 1
ATOM 1935 C CA . ASN A 1 284 ? 0.745 -10.909 20.537 1.00 37.50 261 ASN A CA 1
ATOM 1936 C C . ASN A 1 284 ? -0.167 -11.778 19.648 1.00 40.40 261 ASN A C 1
ATOM 1937 O O . ASN A 1 284 ? -1.383 -11.604 19.659 1.00 46.31 261 ASN A O 1
#

Radius of gyration: 19.55 Å; Cα contacts (8 Å, |Δi|>4): 492; chains: 1; bounding box: 46×35×56 Å

Secondary structure (DSSP, 8-state):
-HHHHHHHHHHHTTT--EE--HHHHHHHT--SEEEEEETTEEEEEEEEEE-SSEEEEEEETTSHHHHHHHTTTEEEEE-B-SS---SGGGBPPPEEEEEEEEEEEEETTEEEEEEEEEESS---HHHHHHHHHHHHHHHHTSS--S--EE-SHHHHHHSS-S-SEEEEE-SS-EEEEEEEEEETTEEEEEE---EEEEEE----EEEEEEEEEEE--EEEEEEE-TT---HHHHHHHHHHH-

Nearest PDB structures (foldseek):
  7mie-assembly1_A  TM=1.004E+00  e=1.123E-48  Borreliella burgdorferi
  6yq5-assembly1_A  TM=5.766E-01  e=2.768E-01  Bacillus phage SPP1
  8u16-assembly2_D  TM=3.212E-01  e=2.115E-01  Homo sapiens
  9dqd-assembly1_A  TM=1.365E-01  e=1.234E-01  Homo sapiens
  6zgp-assembly1_C  TM=1.545E-01  e=4.742E-01  Acinetobacter baumannii

Foldseek 3Di:
DLVVVLVVLCVVQPPHKAFDFPVLLVVLQWAQWKWKFQPNAIDIWGWGIDGLFKTKTKDFPPGVPVSCVVRVQKIWMKIFGHDPDPDPVRIDPIFIKGWDDKDWDDDPNTIMMITIIGTPDDDDSSNNVVRSVLVVCVVVVPDDDDDKAADDPVLCVQFQANAQWWWKDFPRDIDIWGWGIGDLFWTKIAACCGWIWIFDDDCTDIFIWGWDDWDDNIITTTTTPVVGGDPVVNVSRSSSRD

Solvent-accessible surface area: 13401 Å² total; per-residue (Å²): 183,81,56,153,82,29,158,68,12,15,62,127,12,182,81,122,34,0,37,1,1,78,100,4,11,70,91,1,53,0,48,21,55,1,23,0,89,13,67,114,84,67,17,123,4,42,0,15,0,6,20,12,77,15,1,56,0,20,6,111,81,116,39,0,51,53,19,0,64,180,62,171,52,78,8,30,0,28,2,8,53,62,52,140,46,196,67,103,88,8,67,27,104,71,24,55,0,75,30,91,64,43,53,74,31,71,41,95,143,116,76,53,7,19,0,28,0,45,18,87,48,115,17,22,66,77,4,5,28,53,1,0,111,13,3,53,68,72,114,32,141,132,115,160,34,29,36,111,6,123,20,70,147,78,5,33,172,81,4,95,11,143,39,42,133,2,56,7,52,67,131,95,48,94,70,153,6,75,0,74,24,0,16,9,39,5,9,52,2,49,27,105,129,66,99,6,59,0,0,4,128,43,164,70,16,97,2,80,1,87,16,152,60,117,67,145,114,87,23,20,11,10,31,9,26,145,127,106,44,28,65,91,0,11,20,6,0,8,48,54,35,73